Protein AF-A0A547ESC5-F1 (afdb_monomer)

InterPro domains:
  IPR031709 Putative phage abortive infection protein [PF16872] (48-118)

Secondary structure (DSSP, 8-state):
-HHHHHHHHHHTTHHHHHHHHHHHHH-SSHHHHHHHHHTSTTHHHHHHHHHHHHHHHHHHHHHHHTGGGSGGGHHHHHHHHTS-HHHHHHHHHHHTT--GGGHHHHHHHHHTTTTTT--HHHHHHHHHHHHSTTS-HHHHHHHHHHGGG--HHHHHHHHHHT-GGGS-----SS----HHHHHHHHHHHHHHHHTPPP-HHHHHHHHT-TTTTT-HHHHHHHHS-GGGGTT-TTHHHHHHHTHHHHT----

Structure (mmCIF, N/CA/C/O backbone):
data_AF-A0A547ESC5-F1
#
_entry.id   AF-A0A547ESC5-F1
#
loop_
_atom_site.group_PDB
_atom_site.id
_atom_site.type_symbol
_atom_site.label_atom_id
_atom_site.label_alt_id
_atom_site.label_comp_id
_atom_site.label_asym_id
_atom_site.label_entity_id
_atom_site.label_seq_id
_atom_site.pdbx_PDB_ins_code
_atom_site.Cartn_x
_atom_site.Cartn_y
_atom_site.Cartn_z
_atom_site.occupancy
_atom_site.B_iso_or_equiv
_atom_site.auth_seq_id
_atom_site.auth_comp_id
_atom_site.auth_asym_id
_atom_site.auth_atom_id
_atom_site.pdbx_PDB_model_num
ATOM 1 N N . MET A 1 1 ? -5.264 -3.316 29.244 1.00 75.94 1 MET A N 1
ATOM 2 C CA . MET A 1 1 ? -6.345 -4.192 28.740 1.00 75.94 1 MET A CA 1
ATOM 3 C C . MET A 1 1 ? -6.599 -4.044 27.236 1.00 75.94 1 MET A C 1
ATOM 5 O O . MET A 1 1 ? -6.488 -5.046 26.553 1.00 75.94 1 MET A O 1
ATOM 9 N N . MET A 1 2 ? -6.890 -2.859 26.671 1.00 81.56 2 MET A N 1
ATOM 10 C CA . MET A 1 2 ? -7.145 -2.745 25.213 1.00 81.56 2 MET A CA 1
ATOM 11 C C . MET A 1 2 ? -5.918 -3.093 24.347 1.00 81.56 2 MET A C 1
ATOM 13 O O . MET A 1 2 ? -6.048 -3.913 23.446 1.00 81.56 2 MET A O 1
ATOM 17 N N . LEU A 1 3 ? -4.728 -2.559 24.660 1.00 85.06 3 LEU A N 1
ATOM 18 C CA . LEU A 1 3 ? -3.481 -2.897 23.945 1.00 85.06 3 LEU A CA 1
ATOM 19 C C . LEU A 1 3 ? -3.126 -4.388 24.044 1.00 85.06 3 LEU A C 1
ATOM 21 O O . LEU A 1 3 ? -2.691 -5.000 23.080 1.00 85.06 3 LEU A O 1
ATOM 25 N N . GLU A 1 4 ? -3.360 -4.992 25.205 1.00 86.38 4 GLU A N 1
ATOM 26 C CA . GLU A 1 4 ? -3.136 -6.422 25.428 1.00 86.38 4 GLU A CA 1
ATOM 27 C C . GLU A 1 4 ? -4.088 -7.277 24.580 1.00 86.38 4 GLU A C 1
ATOM 29 O O . GLU A 1 4 ? -3.650 -8.186 23.882 1.00 86.38 4 GLU A O 1
ATOM 34 N N . GLN A 1 5 ? -5.382 -6.940 24.562 1.00 85.88 5 GLN A N 1
ATOM 35 C CA . GLN A 1 5 ? -6.373 -7.607 23.712 1.00 85.88 5 GLN A CA 1
ATOM 36 C C . GLN A 1 5 ? -6.096 -7.396 22.221 1.00 85.88 5 GLN A C 1
ATOM 38 O O . GLN A 1 5 ? -6.318 -8.299 21.416 1.00 85.88 5 GLN A O 1
ATOM 43 N N . HIS A 1 6 ? -5.603 -6.217 21.846 1.00 89.62 6 HIS A N 1
ATOM 44 C CA . HIS A 1 6 ? -5.143 -5.935 20.494 1.00 89.62 6 HIS A CA 1
ATOM 45 C C . HIS A 1 6 ? -3.990 -6.864 20.105 1.00 89.62 6 HIS A C 1
ATOM 47 O O . HIS A 1 6 ? -4.076 -7.536 19.080 1.00 89.62 6 HIS A O 1
ATOM 53 N N . ASN A 1 7 ? -2.972 -6.968 20.960 1.00 88.38 7 ASN A N 1
ATOM 54 C CA . ASN A 1 7 ? -1.795 -7.786 20.700 1.00 88.38 7 ASN A CA 1
ATOM 55 C C . ASN A 1 7 ? -2.144 -9.284 20.626 1.00 88.38 7 ASN A C 1
ATOM 57 O O . ASN A 1 7 ? -1.775 -9.953 19.668 1.00 88.38 7 ASN A O 1
ATOM 61 N N . LEU A 1 8 ? -2.968 -9.791 21.553 1.00 89.38 8 LEU A N 1
ATOM 62 C CA . LEU A 1 8 ? -3.459 -11.177 21.522 1.00 89.38 8 LEU A CA 1
ATOM 63 C C . LEU A 1 8 ? -4.203 -11.512 20.221 1.00 89.38 8 LEU A C 1
ATOM 65 O O . LEU A 1 8 ? -4.055 -12.611 19.687 1.00 89.38 8 LEU A O 1
ATOM 69 N N . LYS A 1 9 ? -4.998 -10.571 19.696 1.00 90.56 9 LYS A N 1
ATOM 70 C CA . LYS A 1 9 ? -5.705 -10.759 18.423 1.00 90.56 9 LYS A CA 1
ATOM 71 C C . LYS A 1 9 ? -4.787 -10.691 17.208 1.00 90.56 9 LYS A C 1
ATOM 73 O O . LYS A 1 9 ? -5.102 -11.328 16.213 1.00 90.56 9 LYS A O 1
ATOM 78 N N . ILE A 1 10 ? -3.690 -9.936 17.265 1.00 91.94 10 ILE A N 1
ATOM 79 C CA . ILE A 1 10 ? -2.673 -9.942 16.204 1.00 91.94 10 ILE A CA 1
ATOM 80 C C . ILE A 1 10 ? -1.942 -11.284 16.203 1.00 91.94 10 ILE A C 1
ATOM 82 O O . ILE A 1 10 ? -1.873 -11.938 15.165 1.00 91.94 10 ILE A O 1
ATOM 86 N N . SER A 1 11 ? -1.478 -11.741 17.370 1.00 90.06 11 SER A N 1
ATOM 87 C CA . SER A 1 11 ? -0.785 -13.027 17.494 1.00 90.06 11 SER A CA 1
ATOM 88 C C . SER A 1 11 ? -1.648 -14.202 17.026 1.00 90.06 11 SER A C 1
ATOM 90 O O . SER A 1 11 ? -1.133 -15.154 16.446 1.00 90.06 11 SER A O 1
ATOM 92 N N . SER A 1 12 ? -2.972 -14.145 17.214 1.00 91.19 12 SER A N 1
ATOM 93 C CA . SER A 1 12 ? -3.865 -15.221 16.764 1.00 91.19 12 SER A CA 1
ATOM 94 C C . SER A 1 12 ? -4.072 -15.282 15.247 1.00 91.19 12 SER A C 1
ATOM 96 O O . SER A 1 12 ? -4.534 -16.308 14.745 1.00 91.19 12 SER A O 1
ATOM 98 N N . ILE A 1 13 ? -3.738 -14.218 14.506 1.00 93.12 13 ILE A N 1
ATOM 99 C CA . ILE A 1 13 ? -3.880 -14.168 13.043 1.00 93.12 13 ILE A CA 1
ATOM 100 C C . ILE A 1 13 ? -2.545 -14.208 12.300 1.00 93.12 13 ILE A C 1
ATOM 102 O O . ILE A 1 13 ? -2.561 -14.200 11.074 1.00 93.12 13 ILE A O 1
ATOM 106 N N . GLU A 1 14 ? -1.412 -14.276 12.997 1.00 88.44 14 GLU A N 1
ATOM 107 C CA . GLU A 1 14 ? -0.080 -14.118 12.401 1.00 88.44 14 GLU A CA 1
ATOM 108 C C . GLU A 1 14 ? 0.180 -15.100 11.247 1.00 88.44 14 GLU A C 1
ATOM 110 O O . GLU A 1 14 ? 0.537 -14.677 10.151 1.00 88.44 14 GLU A O 1
ATOM 115 N N . GLY A 1 15 ? -0.160 -16.383 11.419 1.00 86.38 15 GLY A N 1
ATOM 116 C CA . GLY A 1 15 ? -0.045 -17.382 10.346 1.00 86.38 15 GLY A CA 1
ATOM 117 C C . GLY A 1 15 ? -0.984 -17.160 9.148 1.00 86.38 15 GLY A C 1
ATOM 118 O O . GLY A 1 15 ? -0.706 -17.640 8.053 1.00 86.38 15 GLY A O 1
ATOM 119 N N . ASN A 1 16 ? -2.082 -16.414 9.319 1.00 93.56 16 ASN A N 1
ATOM 120 C CA . ASN A 1 16 ? -2.989 -16.062 8.219 1.00 93.56 16 ASN A CA 1
ATOM 121 C C . ASN A 1 16 ? -2.445 -14.885 7.393 1.00 93.56 16 ASN A C 1
ATOM 123 O O . ASN A 1 16 ? -2.741 -14.786 6.201 1.00 93.56 16 ASN A O 1
ATOM 127 N N . ILE A 1 17 ? -1.677 -13.986 8.025 1.00 96.12 17 ILE A N 1
ATOM 128 C CA . ILE A 1 17 ? -1.161 -12.758 7.404 1.00 96.12 17 ILE A CA 1
ATOM 129 C C . ILE A 1 17 ? -0.254 -13.094 6.227 1.00 96.12 17 ILE A C 1
ATOM 131 O O . ILE A 1 17 ? -0.415 -12.495 5.169 1.00 96.12 17 ILE A O 1
ATOM 135 N N . ASP A 1 18 ? 0.662 -14.050 6.387 1.00 95.31 18 ASP A N 1
ATOM 136 C CA . ASP A 1 18 ? 1.636 -14.382 5.345 1.00 95.31 18 ASP A CA 1
ATOM 137 C C . ASP A 1 18 ? 0.958 -14.885 4.066 1.00 95.31 18 ASP A C 1
ATOM 139 O O . ASP A 1 18 ? 1.184 -14.323 2.998 1.00 95.31 18 ASP A O 1
ATOM 143 N N . ASN A 1 19 ? 0.034 -15.843 4.178 1.00 94.56 19 ASN A N 1
ATOM 144 C CA . ASN A 1 19 ? -0.676 -16.403 3.022 1.00 94.56 19 ASN A CA 1
ATOM 145 C C . ASN A 1 19 ? -1.474 -15.343 2.247 1.00 94.56 19 ASN A C 1
ATOM 147 O O . ASN A 1 19 ? -1.495 -15.338 1.013 1.00 94.56 19 ASN A O 1
ATOM 151 N N . VAL A 1 20 ? -2.152 -14.446 2.971 1.00 97.19 20 VAL A N 1
ATOM 152 C CA . VAL A 1 20 ? -2.917 -13.358 2.353 1.00 97.19 20 VAL A CA 1
ATOM 153 C C . VAL A 1 20 ? -1.977 -12.332 1.737 1.00 97.19 20 VAL A C 1
ATOM 155 O O . VAL A 1 20 ? -2.174 -11.956 0.586 1.00 97.19 20 VAL A O 1
ATOM 158 N N . TYR A 1 21 ? -0.941 -11.907 2.458 1.00 96.88 21 TYR A N 1
ATOM 159 C CA . TYR A 1 21 ? 0.037 -10.950 1.951 1.00 96.88 21 TYR A CA 1
ATOM 160 C C . TYR A 1 21 ? 0.705 -11.450 0.668 1.00 96.88 21 TYR A C 1
ATOM 162 O O . TYR A 1 21 ? 0.725 -10.720 -0.321 1.00 96.88 21 TYR A O 1
ATOM 170 N N . ASP A 1 22 ? 1.170 -12.700 0.654 1.00 94.44 22 ASP A N 1
ATOM 171 C CA . ASP A 1 22 ? 1.825 -13.314 -0.500 1.00 94.44 22 ASP A CA 1
ATOM 172 C C . ASP A 1 22 ? 0.892 -13.346 -1.716 1.00 94.44 22 ASP A C 1
ATOM 174 O O . ASP A 1 22 ? 1.309 -13.038 -2.834 1.00 94.44 22 ASP A O 1
ATOM 178 N N . MET A 1 23 ? -0.402 -13.618 -1.518 1.00 94.06 23 MET A N 1
ATOM 179 C CA . MET A 1 23 ? -1.398 -13.478 -2.584 1.00 94.06 23 MET A CA 1
ATOM 180 C C . MET A 1 23 ? -1.514 -12.037 -3.084 1.00 94.06 23 MET A C 1
ATOM 182 O O . MET A 1 23 ? -1.519 -11.820 -4.293 1.00 94.06 23 MET A O 1
ATOM 186 N N . LEU A 1 24 ? -1.606 -11.049 -2.188 1.00 93.75 24 LEU A N 1
ATOM 187 C CA . LEU A 1 24 ? -1.726 -9.642 -2.583 1.00 93.75 24 LEU A CA 1
ATOM 188 C C . LEU A 1 24 ? -0.526 -9.190 -3.421 1.00 93.75 24 LEU A C 1
ATOM 190 O O . LEU A 1 24 ? -0.701 -8.526 -4.444 1.00 93.75 24 LEU A O 1
ATOM 194 N N . ILE A 1 25 ? 0.689 -9.572 -3.017 1.00 90.00 25 ILE A N 1
ATOM 195 C CA . ILE A 1 25 ? 1.899 -9.157 -3.727 1.00 90.00 25 ILE A CA 1
ATOM 196 C C . ILE A 1 25 ? 2.162 -9.970 -4.996 1.00 90.00 25 ILE A C 1
ATOM 198 O O . ILE A 1 25 ? 2.814 -9.467 -5.905 1.00 90.00 25 ILE A O 1
ATOM 202 N N . THR A 1 26 ? 1.617 -11.178 -5.139 1.00 87.12 26 THR A N 1
ATOM 203 C CA . THR A 1 26 ? 1.767 -11.986 -6.366 1.00 87.12 26 THR A CA 1
ATOM 204 C C . THR A 1 26 ? 0.648 -11.756 -7.377 1.00 87.12 26 THR A C 1
ATOM 206 O O . THR A 1 26 ? 0.876 -11.899 -8.577 1.00 87.12 26 THR A O 1
ATOM 209 N N . ALA A 1 27 ? -0.540 -11.335 -6.939 1.00 84.25 27 ALA A N 1
ATOM 210 C CA . ALA A 1 27 ? -1.679 -11.123 -7.820 1.00 84.25 27 ALA A CA 1
ATOM 211 C C . ALA A 1 27 ? -1.367 -10.096 -8.917 1.00 84.25 27 ALA A C 1
ATOM 213 O O . ALA A 1 27 ? -0.912 -8.982 -8.649 1.00 84.25 27 ALA A O 1
ATOM 214 N N . TYR A 1 28 ? -1.628 -10.472 -10.169 1.00 73.12 28 TYR A N 1
ATOM 215 C CA . TYR A 1 28 ? -1.436 -9.581 -11.316 1.00 73.12 28 TYR A CA 1
ATOM 216 C C . TYR A 1 28 ? -2.479 -8.454 -11.355 1.00 73.12 28 TYR A C 1
ATOM 218 O O . TYR A 1 28 ? -2.222 -7.380 -11.872 1.00 73.12 28 TYR A O 1
ATOM 226 N N . ARG A 1 29 ? -3.667 -8.679 -10.787 1.00 81.44 29 ARG A N 1
ATOM 227 C CA . ARG A 1 29 ? -4.741 -7.684 -10.731 1.00 81.44 29 ARG A CA 1
ATOM 228 C C . ARG A 1 29 ? -5.320 -7.606 -9.331 1.00 81.44 29 ARG A C 1
ATOM 230 O O . ARG A 1 29 ? -5.516 -8.646 -8.693 1.00 81.44 29 ARG A O 1
ATOM 237 N N . PHE A 1 30 ? -5.626 -6.393 -8.887 1.00 84.56 30 PHE A N 1
ATOM 238 C CA . PHE A 1 30 ? -6.253 -6.135 -7.597 1.00 84.56 30 PHE A CA 1
ATOM 239 C C . PHE A 1 30 ? -7.573 -6.908 -7.424 1.00 84.56 30 PHE A C 1
ATOM 241 O O . PHE A 1 30 ? -7.794 -7.523 -6.378 1.00 84.56 30 PHE A O 1
ATOM 248 N N . GLU A 1 31 ? -8.412 -6.982 -8.463 1.00 86.25 31 GLU A N 1
ATOM 249 C CA . GLU A 1 31 ? -9.701 -7.685 -8.397 1.00 86.25 31 GLU A CA 1
ATOM 250 C C . GLU A 1 31 ? -9.523 -9.192 -8.196 1.00 86.25 31 GLU A C 1
ATOM 252 O O . GLU A 1 31 ? -10.257 -9.815 -7.428 1.00 86.25 31 GLU A O 1
ATOM 257 N N . ASN A 1 32 ? -8.504 -9.784 -8.827 1.00 88.56 32 ASN A N 1
ATOM 258 C CA . ASN A 1 32 ? -8.194 -11.201 -8.645 1.00 88.56 32 ASN A CA 1
ATOM 259 C C . ASN A 1 32 ? -7.814 -11.481 -7.189 1.00 88.56 32 ASN A C 1
ATOM 261 O O . ASN A 1 32 ? -8.292 -12.452 -6.602 1.00 88.56 32 ASN A O 1
ATOM 265 N N . ALA A 1 33 ? -6.991 -10.614 -6.593 1.00 91.38 33 ALA A N 1
ATOM 266 C CA . ALA A 1 33 ? -6.612 -10.727 -5.190 1.00 91.38 33 ALA A CA 1
ATOM 267 C C . ALA A 1 33 ? -7.851 -10.687 -4.275 1.00 91.38 33 ALA A C 1
ATOM 269 O O . ALA A 1 33 ? -7.976 -11.509 -3.365 1.00 91.38 33 ALA A O 1
ATOM 270 N N . ARG A 1 34 ? -8.809 -9.798 -4.576 1.00 92.50 34 ARG A N 1
ATOM 271 C CA . ARG A 1 34 ? -10.100 -9.704 -3.879 1.00 92.50 34 ARG A CA 1
ATOM 272 C C . ARG A 1 34 ? -10.926 -10.971 -3.989 1.00 92.50 34 ARG A C 1
ATOM 274 O O . ARG A 1 34 ? -11.360 -11.477 -2.960 1.00 92.50 34 ARG A O 1
ATOM 281 N N . ILE A 1 35 ? -11.071 -11.534 -5.184 1.00 92.94 35 ILE A N 1
ATOM 282 C CA . ILE A 1 35 ? -11.798 -12.795 -5.380 1.00 92.94 35 ILE A CA 1
ATOM 283 C C . ILE A 1 35 ? -11.167 -13.913 -4.542 1.00 92.94 35 ILE A C 1
ATOM 285 O O . ILE A 1 35 ? -11.872 -14.607 -3.808 1.00 92.94 35 ILE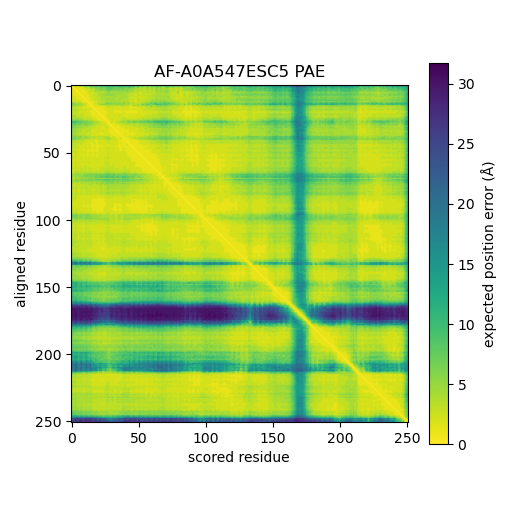 A O 1
ATOM 289 N N . TYR A 1 36 ? -9.839 -14.067 -4.582 1.00 93.88 36 TYR A N 1
ATOM 290 C CA . TYR A 1 36 ? -9.158 -15.108 -3.809 1.00 93.88 36 TYR A CA 1
ATOM 291 C C . TYR A 1 36 ? -9.335 -14.959 -2.295 1.00 93.88 36 TYR A C 1
ATOM 293 O O . TYR A 1 36 ? -9.458 -15.978 -1.611 1.00 93.88 36 TYR A O 1
ATOM 301 N N . CYS A 1 37 ? -9.348 -13.722 -1.794 1.00 95.88 37 CYS A N 1
ATOM 302 C CA . CYS A 1 37 ? -9.490 -13.415 -0.373 1.00 95.88 37 CYS A CA 1
ATOM 303 C C . CYS A 1 37 ? -10.942 -13.480 0.113 1.00 95.88 37 CYS A C 1
ATOM 305 O O . CYS A 1 37 ? -11.184 -13.938 1.218 1.00 95.88 37 CYS A O 1
ATOM 307 N N . GLU A 1 38 ? -11.919 -13.017 -0.665 1.00 94.56 38 GLU A N 1
ATOM 308 C CA . GLU A 1 38 ? -13.299 -12.871 -0.180 1.00 94.56 38 GLU A CA 1
ATOM 309 C C . GLU A 1 38 ? -14.162 -14.099 -0.445 1.00 94.56 38 GLU A C 1
ATOM 311 O O . GLU A 1 38 ? -15.023 -14.411 0.370 1.00 94.56 38 GLU A O 1
ATOM 316 N N . VAL A 1 39 ? -13.929 -14.821 -1.542 1.00 93.81 39 VAL A N 1
ATOM 317 C CA . VAL A 1 39 ? -14.755 -15.982 -1.933 1.00 93.81 39 VAL A CA 1
ATOM 318 C C . VAL A 1 39 ? -13.938 -17.209 -2.338 1.00 93.81 39 VAL A C 1
ATOM 320 O O . VAL A 1 39 ? -14.491 -18.291 -2.513 1.00 93.81 39 VAL A O 1
ATOM 323 N N . GLY A 1 40 ? -12.626 -17.053 -2.506 1.00 93.75 40 GLY A N 1
ATOM 324 C CA . GLY A 1 40 ? -11.738 -18.094 -3.002 1.00 93.75 40 GLY A CA 1
ATOM 325 C C . GLY A 1 40 ? -10.969 -18.839 -1.913 1.00 93.75 40 GLY A C 1
ATOM 326 O O . GLY A 1 40 ? -11.364 -18.926 -0.752 1.00 93.75 40 GLY A O 1
ATOM 327 N N . ARG A 1 41 ? -9.822 -19.391 -2.322 1.00 94.88 41 ARG A N 1
ATOM 328 C CA . ARG A 1 41 ? -9.003 -20.312 -1.515 1.00 94.88 41 ARG A CA 1
ATOM 329 C C . ARG A 1 41 ? -8.438 -19.728 -0.215 1.00 94.88 41 ARG A C 1
ATOM 331 O O . ARG A 1 41 ? -8.019 -20.511 0.622 1.00 94.88 41 ARG A O 1
ATOM 338 N N . LEU A 1 42 ? -8.401 -18.401 -0.068 1.00 96.81 42 LEU A N 1
ATOM 339 C CA . LEU A 1 42 ? -7.905 -17.719 1.134 1.00 96.81 42 LEU A CA 1
ATOM 340 C C . LEU A 1 42 ? -9.032 -17.135 1.992 1.00 96.81 42 LEU A C 1
ATOM 342 O O . LEU A 1 42 ? -8.764 -16.368 2.915 1.00 96.81 42 LEU A O 1
ATOM 346 N N . ASN A 1 43 ? -10.294 -17.472 1.698 1.00 96.81 43 ASN A N 1
ATOM 347 C CA . ASN A 1 43 ? -11.445 -16.941 2.425 1.00 96.81 43 ASN A CA 1
ATOM 348 C C . ASN A 1 43 ? -11.347 -17.163 3.937 1.00 96.81 43 ASN A C 1
ATOM 350 O O . ASN A 1 43 ? -11.658 -16.256 4.704 1.00 96.81 43 ASN A O 1
ATOM 354 N N . LYS A 1 44 ? -10.865 -18.328 4.379 1.00 96.56 44 LYS A N 1
ATOM 355 C CA . LYS A 1 44 ? -10.766 -18.649 5.805 1.00 96.56 44 LYS A CA 1
ATOM 356 C C . LYS A 1 44 ? -9.723 -17.779 6.512 1.00 96.56 44 LYS A C 1
ATOM 358 O O . LYS A 1 44 ? -10.014 -17.182 7.547 1.00 96.56 44 LYS A O 1
ATOM 363 N N . GLU A 1 45 ? -8.522 -17.695 5.953 1.00 97.12 45 GLU A N 1
ATOM 364 C CA . GLU A 1 45 ? -7.419 -16.874 6.450 1.00 97.12 45 GLU A CA 1
ATOM 365 C C . GLU A 1 45 ? -7.821 -15.395 6.468 1.00 97.12 45 GLU A C 1
ATOM 367 O O . GLU A 1 45 ? -7.657 -14.705 7.478 1.00 97.12 45 GLU A O 1
ATOM 372 N N . TYR A 1 46 ? -8.425 -14.922 5.375 1.00 97.62 46 TYR A N 1
ATOM 373 C CA . TYR A 1 46 ? -8.876 -13.544 5.242 1.00 97.62 46 TYR A CA 1
ATOM 374 C C . TYR A 1 46 ? -10.039 -13.207 6.180 1.00 97.62 46 TYR A C 1
ATOM 376 O O . TYR A 1 46 ? -10.055 -12.122 6.753 1.00 97.62 46 TYR A O 1
ATOM 384 N N . ALA A 1 47 ? -10.983 -14.121 6.417 1.00 96.44 47 ALA A N 1
ATOM 385 C CA . ALA A 1 47 ? -12.086 -13.912 7.358 1.00 96.44 47 ALA A CA 1
ATOM 386 C C . ALA A 1 47 ? -11.597 -13.723 8.806 1.00 96.44 47 ALA A C 1
ATOM 388 O O . ALA A 1 47 ? -12.147 -12.900 9.549 1.00 96.44 47 ALA A O 1
ATOM 389 N N . ASN A 1 48 ? -10.529 -14.424 9.203 1.00 95.88 48 ASN A N 1
ATOM 390 C CA . ASN A 1 48 ? -9.890 -14.225 10.506 1.00 95.88 48 ASN A CA 1
ATOM 391 C C . ASN A 1 48 ? -9.256 -12.829 10.608 1.00 95.88 48 ASN A C 1
ATOM 393 O O . ASN A 1 48 ? -9.456 -12.125 11.600 1.00 95.88 48 ASN A O 1
ATOM 397 N N . ILE A 1 49 ? -8.551 -12.394 9.559 1.00 97.62 49 ILE A N 1
ATOM 398 C CA . ILE A 1 49 ? -7.969 -11.046 9.484 1.00 97.62 49 ILE A CA 1
ATOM 399 C C . ILE A 1 49 ? -9.069 -9.972 9.472 1.00 97.62 49 ILE A C 1
ATOM 401 O O . ILE A 1 49 ? -8.975 -8.978 10.188 1.00 97.62 49 ILE A O 1
ATOM 405 N N . ASN A 1 50 ? -10.157 -10.183 8.733 1.00 96.19 50 ASN A N 1
ATOM 406 C CA . ASN A 1 50 ? -11.305 -9.278 8.706 1.00 96.19 50 ASN A CA 1
ATOM 407 C C . ASN A 1 50 ? -11.953 -9.144 10.095 1.00 96.19 50 ASN A C 1
ATOM 409 O O . ASN A 1 50 ? -12.268 -8.045 10.547 1.00 96.19 50 ASN A O 1
ATOM 413 N N . SER A 1 51 ? -12.077 -10.250 10.833 1.00 95.06 51 SER A N 1
ATOM 414 C CA . SER A 1 51 ? -12.555 -10.221 12.222 1.00 95.06 51 SER A CA 1
ATOM 415 C C . SER A 1 51 ? -11.659 -9.362 13.116 1.00 95.06 51 SER A C 1
ATOM 417 O O . SER A 1 51 ? -12.145 -8.645 13.996 1.00 95.06 51 SER A O 1
ATOM 419 N N . TYR A 1 52 ? -10.348 -9.387 12.885 1.00 96.31 52 TYR A N 1
ATOM 420 C CA . TYR A 1 52 ? -9.424 -8.461 13.525 1.00 96.31 52 TYR A CA 1
ATOM 421 C C . TYR A 1 52 ? -9.660 -7.006 13.077 1.00 96.31 52 TYR A C 1
ATOM 423 O O . TYR A 1 52 ? -9.779 -6.136 13.940 1.00 96.31 52 TYR A O 1
ATOM 431 N N . PHE A 1 53 ? -9.828 -6.728 11.781 1.00 96.94 53 PHE A N 1
ATOM 432 C CA . PHE A 1 53 ? -10.095 -5.373 11.280 1.00 96.94 53 PHE A CA 1
ATOM 433 C C . PHE A 1 53 ? -11.382 -4.759 11.831 1.00 96.94 53 PHE A C 1
ATOM 435 O O . PHE A 1 53 ? -11.381 -3.586 12.193 1.00 96.94 53 PHE A O 1
ATOM 442 N N . LEU A 1 54 ? -12.442 -5.545 12.024 1.00 95.88 54 LEU A N 1
ATOM 443 C CA . LEU A 1 54 ? -13.653 -5.081 12.711 1.00 95.88 54 LEU A CA 1
ATOM 444 C C . LEU A 1 54 ? -13.377 -4.645 14.157 1.00 95.88 54 LEU A C 1
ATOM 446 O O . LEU A 1 54 ? -13.976 -3.691 14.657 1.00 95.88 54 LEU A O 1
ATOM 450 N N . ASN A 1 55 ? -12.464 -5.329 14.848 1.00 94.50 55 ASN A N 1
ATOM 451 C CA . ASN A 1 55 ? -12.044 -4.926 16.187 1.00 94.50 55 ASN A CA 1
ATOM 452 C C . ASN A 1 55 ? -11.160 -3.682 16.151 1.00 94.50 55 ASN A C 1
ATOM 454 O O . ASN A 1 55 ? -11.343 -2.801 16.990 1.00 94.50 55 ASN A O 1
ATOM 458 N N . LEU A 1 56 ? -10.241 -3.596 15.187 1.00 96.25 56 LEU A N 1
ATOM 459 C CA . LEU A 1 56 ? -9.424 -2.408 14.970 1.00 96.25 56 LEU A CA 1
ATOM 460 C C . LEU A 1 56 ? -10.308 -1.183 14.727 1.00 96.25 56 LEU A C 1
ATOM 462 O O . LEU A 1 56 ? -10.179 -0.210 15.459 1.00 96.25 56 LEU A O 1
ATOM 466 N N . TYR A 1 57 ? -11.280 -1.271 13.817 1.00 97.19 57 TYR A N 1
ATOM 467 C CA . TYR A 1 57 ? -12.279 -0.226 13.582 1.00 97.19 57 TYR A CA 1
ATOM 468 C C . TYR A 1 57 ? -12.951 0.241 14.880 1.00 97.19 57 TYR A C 1
ATOM 470 O O . TYR A 1 57 ? -13.017 1.438 15.148 1.00 97.19 57 TYR A O 1
ATOM 478 N N . ARG A 1 58 ? -13.405 -0.690 15.731 1.00 95.50 58 ARG A N 1
ATOM 479 C CA . ARG A 1 58 ? -14.037 -0.349 17.018 1.00 95.50 58 ARG A CA 1
ATOM 480 C C . ARG A 1 58 ? -13.081 0.363 17.975 1.00 95.50 58 ARG A C 1
ATOM 482 O O . ARG A 1 58 ? -13.504 1.297 18.651 1.00 95.50 58 ARG A O 1
ATOM 489 N N . MET A 1 59 ? -11.819 -0.062 18.034 1.00 95.12 59 MET A N 1
ATOM 490 C CA . MET A 1 59 ? -10.795 0.603 18.847 1.00 95.12 59 MET A CA 1
ATOM 491 C C . MET A 1 59 ? -10.510 2.013 18.326 1.00 95.12 59 MET A C 1
ATOM 493 O O . MET A 1 59 ? -10.500 2.955 19.112 1.00 95.12 59 MET A O 1
ATOM 497 N N . LEU A 1 60 ? -10.362 2.181 17.011 1.00 95.94 60 LEU A N 1
ATOM 498 C CA . LEU A 1 60 ? -10.136 3.491 16.402 1.00 95.94 60 LEU A CA 1
ATOM 499 C C . LEU A 1 60 ? -11.334 4.425 16.589 1.00 95.94 60 LEU A C 1
ATOM 501 O O . LEU A 1 60 ? -11.150 5.579 16.960 1.00 95.94 60 LEU A O 1
ATOM 505 N N . ARG A 1 61 ? -12.562 3.920 16.442 1.00 97.12 61 ARG A N 1
ATOM 506 C CA . ARG A 1 61 ? -13.782 4.676 16.748 1.00 97.12 61 ARG A CA 1
ATOM 507 C C . ARG A 1 61 ? -13.831 5.114 18.208 1.00 97.12 61 ARG A C 1
ATOM 509 O O . ARG A 1 61 ? -14.220 6.240 18.500 1.00 97.12 61 ARG A O 1
ATOM 516 N N . PHE A 1 62 ? -13.453 4.231 19.131 1.00 95.56 62 PHE A N 1
ATOM 517 C CA . PHE A 1 62 ? -13.378 4.578 20.547 1.00 95.56 62 PHE A CA 1
ATOM 518 C C . PHE A 1 62 ? -12.373 5.711 20.779 1.00 95.56 62 PHE A C 1
ATOM 520 O O . PHE A 1 62 ? -12.712 6.685 21.440 1.00 95.56 62 PHE A O 1
ATOM 527 N N . ILE A 1 63 ? -11.182 5.623 20.187 1.00 95.12 63 ILE A N 1
ATOM 528 C CA . ILE A 1 63 ? -10.160 6.673 20.272 1.00 95.12 63 ILE A CA 1
ATOM 529 C C . ILE A 1 63 ? -10.671 7.988 19.679 1.00 95.12 63 ILE A C 1
ATOM 531 O O . ILE A 1 63 ? -10.539 9.033 20.303 1.00 95.12 63 ILE A O 1
ATOM 535 N N . TYR A 1 64 ? -11.312 7.938 18.511 1.00 96.00 64 TYR A N 1
ATOM 536 C CA . TYR A 1 64 ? -11.901 9.106 17.858 1.00 96.00 64 TYR A CA 1
ATOM 537 C C . TYR A 1 64 ? -12.982 9.780 18.713 1.00 96.00 64 TYR A C 1
ATOM 539 O O . TYR A 1 64 ? -13.103 11.001 18.725 1.00 96.00 64 TYR A O 1
ATOM 547 N N . ASN A 1 65 ? -13.779 9.004 19.443 1.00 96.62 65 ASN A N 1
ATOM 548 C CA . ASN A 1 65 ? -14.808 9.558 20.321 1.00 96.62 65 ASN A CA 1
ATOM 549 C C . ASN A 1 65 ? -14.248 10.090 21.649 1.00 96.62 65 ASN A C 1
ATOM 551 O O . ASN A 1 65 ? -14.963 10.802 22.343 1.00 96.62 65 ASN A O 1
ATOM 555 N N . ASN A 1 66 ? -13.008 9.738 21.997 1.00 95.31 66 ASN A N 1
ATOM 556 C CA . ASN A 1 66 ? -12.332 10.126 23.237 1.00 95.31 66 ASN A CA 1
ATOM 557 C C . ASN A 1 66 ? -10.942 10.712 22.910 1.00 95.31 66 ASN A C 1
ATOM 559 O O . ASN A 1 66 ? -9.920 10.286 23.458 1.00 95.31 66 ASN A O 1
ATOM 563 N N . LYS A 1 67 ? -10.882 11.639 21.940 1.00 92.00 67 LYS A N 1
ATOM 564 C CA . LYS A 1 67 ? -9.630 12.203 21.388 1.00 92.00 67 LYS A CA 1
ATOM 565 C C . LYS A 1 67 ? -8.761 12.883 22.435 1.00 92.00 67 LYS A C 1
ATOM 567 O O . LYS A 1 67 ? -7.546 12.924 22.280 1.00 92.00 67 LYS A O 1
ATOM 572 N N . GLU A 1 68 ? -9.359 13.371 23.514 1.00 92.75 68 GLU A N 1
ATOM 573 C CA . GLU A 1 68 ? -8.661 13.917 24.674 1.00 92.75 68 GLU A CA 1
ATOM 574 C C . GLU A 1 68 ? -7.693 12.916 25.324 1.00 92.75 68 GLU A C 1
ATOM 576 O O . GLU A 1 68 ? -6.729 13.329 25.962 1.00 92.75 68 GLU A O 1
ATOM 581 N N . LEU A 1 69 ? -7.909 11.609 25.127 1.00 87.62 69 LEU A N 1
ATOM 582 C CA . LEU A 1 69 ? -7.020 10.539 25.588 1.00 87.62 69 LEU A CA 1
ATOM 583 C C . LEU A 1 69 ? -5.935 10.167 24.562 1.00 87.62 69 LEU A C 1
ATOM 585 O O . LEU A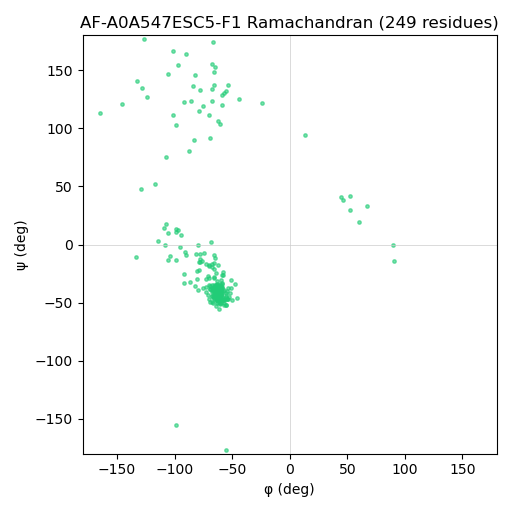 1 69 ? -5.029 9.402 24.887 1.00 87.62 69 LEU A O 1
ATOM 589 N N . ASN A 1 70 ? -6.014 10.682 23.332 1.00 92.00 70 ASN A N 1
ATOM 590 C CA . ASN A 1 70 ? -5.080 10.418 22.234 1.00 92.00 70 ASN A CA 1
ATOM 591 C C . ASN A 1 70 ? -4.361 11.698 21.798 1.00 92.00 70 ASN A C 1
ATOM 593 O O . ASN A 1 70 ? -4.341 12.069 20.623 1.00 92.00 70 ASN A O 1
ATOM 597 N N . VAL A 1 71 ? -3.781 12.389 22.777 1.00 91.44 71 VAL A N 1
ATOM 598 C CA . VAL A 1 71 ? -2.996 13.603 22.548 1.00 91.44 71 VAL A CA 1
ATOM 599 C C . VAL A 1 71 ? -1.859 13.289 21.574 1.00 91.44 71 VAL A C 1
ATOM 601 O O . VAL A 1 71 ? -1.151 12.299 21.740 1.00 91.44 71 VAL A O 1
ATOM 604 N N . ASN A 1 72 ? -1.712 14.113 20.533 1.00 89.31 72 ASN A N 1
ATOM 605 C CA . ASN A 1 72 ? -0.689 13.964 19.490 1.00 89.31 72 ASN A CA 1
ATOM 606 C C . ASN A 1 72 ? -0.639 12.573 18.832 1.00 89.31 72 ASN A C 1
ATOM 608 O O . ASN A 1 72 ? 0.424 12.134 18.401 1.00 89.31 72 ASN A O 1
ATOM 612 N N . ASN A 1 73 ? -1.773 11.867 18.760 1.00 92.44 73 ASN A N 1
ATOM 613 C CA . ASN A 1 73 ? -1.854 10.514 18.212 1.00 92.44 73 ASN A CA 1
ATOM 614 C C . ASN A 1 73 ? -0.982 9.469 18.939 1.00 92.44 73 ASN A C 1
ATOM 616 O O . ASN A 1 73 ? -0.729 8.406 18.372 1.00 92.44 73 ASN A O 1
ATOM 620 N N . GLU A 1 74 ? -0.548 9.705 20.184 1.00 92.19 74 GLU A N 1
ATOM 621 C CA . GLU A 1 74 ? 0.346 8.786 20.907 1.00 92.19 74 GLU A CA 1
ATOM 622 C C . GLU A 1 74 ? -0.262 7.389 21.104 1.00 92.19 74 GLU A C 1
ATOM 624 O O . GLU A 1 74 ? 0.398 6.374 20.869 1.00 92.19 74 GLU A O 1
ATOM 629 N N . TYR A 1 75 ? -1.540 7.309 21.483 1.00 91.88 75 TYR A N 1
ATOM 630 C CA . TYR A 1 75 ? -2.207 6.028 21.715 1.00 91.88 75 TYR A CA 1
ATOM 631 C C . TYR A 1 75 ? -2.461 5.274 20.407 1.00 91.88 75 TYR A C 1
ATOM 633 O O . TYR A 1 75 ? -2.209 4.070 20.310 1.00 91.88 75 TYR A O 1
ATOM 641 N N . SER A 1 76 ? -2.916 5.977 19.369 1.00 93.00 76 SER A N 1
ATOM 642 C CA . SER A 1 76 ? -3.044 5.396 18.031 1.00 93.00 76 SER A CA 1
ATOM 643 C C . SER A 1 76 ? -1.691 4.988 17.442 1.00 93.00 76 SER A C 1
ATOM 645 O O . SER A 1 76 ? -1.605 3.953 16.786 1.00 93.00 76 SER A O 1
ATOM 647 N N . GLY A 1 77 ? -0.626 5.740 17.725 1.00 93.00 77 GLY A N 1
ATOM 648 C CA . GLY A 1 77 ? 0.742 5.423 17.327 1.00 93.00 77 GLY A CA 1
ATOM 649 C C . GLY A 1 77 ? 1.254 4.151 18.002 1.00 93.00 77 GLY A C 1
ATOM 650 O O . GLY A 1 77 ? 1.863 3.311 17.340 1.00 93.00 77 GLY A O 1
ATOM 651 N N . LEU A 1 78 ? 0.932 3.952 19.286 1.00 92.56 78 LEU A N 1
ATOM 652 C CA . LEU A 1 78 ? 1.190 2.693 19.989 1.00 92.56 78 LEU A CA 1
ATOM 653 C C . LEU A 1 78 ? 0.421 1.523 19.373 1.00 92.56 78 LEU A C 1
ATOM 655 O O . LEU A 1 78 ? 1.009 0.473 19.170 1.00 92.56 78 LEU A O 1
ATOM 659 N N . LEU A 1 79 ? -0.865 1.674 19.040 1.00 93.19 79 LEU A N 1
ATOM 660 C CA . LEU A 1 79 ? -1.605 0.609 18.346 1.00 93.19 79 LEU A CA 1
ATOM 661 C C . LEU A 1 79 ? -0.975 0.272 16.992 1.00 93.19 79 LEU A C 1
ATOM 663 O O . LEU A 1 79 ? -0.770 -0.895 16.666 1.00 93.19 79 LEU A O 1
ATOM 667 N N . ARG A 1 80 ? -0.633 1.299 16.215 1.00 93.38 80 ARG A N 1
ATOM 668 C CA . ARG A 1 80 ? 0.003 1.148 14.907 1.00 93.38 80 ARG A CA 1
ATOM 669 C C . ARG A 1 80 ? 1.344 0.418 14.996 1.00 93.38 80 ARG A C 1
ATOM 671 O O . ARG A 1 80 ? 1.653 -0.354 14.095 1.00 93.38 80 ARG A O 1
ATOM 678 N N . SER A 1 81 ? 2.128 0.622 16.056 1.00 91.19 81 SER A N 1
ATOM 679 C CA . SER A 1 81 ? 3.451 -0.006 16.200 1.00 91.19 81 SER A CA 1
ATOM 680 C C . SER A 1 81 ? 3.399 -1.528 16.385 1.00 91.19 81 SER A C 1
ATOM 682 O O . SER A 1 81 ? 4.383 -2.203 16.086 1.00 91.19 81 SER A O 1
ATOM 684 N N . PHE A 1 82 ? 2.254 -2.087 16.797 1.00 91.81 82 PHE A N 1
ATOM 685 C CA . PHE A 1 82 ? 2.035 -3.538 16.828 1.00 91.81 82 PHE A CA 1
ATOM 686 C C . PHE A 1 82 ? 1.726 -4.132 15.446 1.00 91.81 82 PHE A C 1
ATOM 688 O O . PHE A 1 82 ? 1.734 -5.354 15.288 1.00 91.81 82 PHE A O 1
ATOM 695 N N . LEU A 1 83 ? 1.440 -3.306 14.434 1.00 93.88 83 LEU A N 1
ATOM 696 C CA . LEU A 1 83 ? 1.102 -3.794 13.101 1.00 93.88 83 LEU A CA 1
ATOM 697 C C . LEU A 1 83 ? 2.355 -4.036 12.275 1.00 93.88 83 LEU A C 1
ATOM 699 O O . LEU A 1 83 ? 3.142 -3.128 12.007 1.00 93.88 83 LEU A O 1
ATOM 703 N N . SER A 1 84 ? 2.500 -5.264 11.783 1.00 95.19 84 SER A N 1
ATOM 704 C CA . SER A 1 84 ? 3.523 -5.562 10.790 1.00 95.19 84 SER A CA 1
ATOM 705 C C . SER A 1 84 ? 3.243 -4.811 9.484 1.00 95.19 84 SER A C 1
ATOM 707 O O . SER A 1 84 ? 2.091 -4.558 9.118 1.00 95.19 84 SER A O 1
ATOM 709 N N . LYS A 1 85 ? 4.298 -4.517 8.715 1.00 95.44 85 LYS A N 1
ATOM 710 C CA . LYS A 1 85 ? 4.158 -3.919 7.375 1.00 95.44 85 LYS A CA 1
ATOM 711 C C . LYS A 1 85 ? 3.219 -4.730 6.475 1.00 95.44 85 LYS A C 1
ATOM 713 O O . LYS A 1 85 ? 2.431 -4.147 5.737 1.00 95.44 85 LYS A O 1
ATOM 718 N N . LYS A 1 86 ? 3.260 -6.065 6.574 1.00 97.12 86 LYS A N 1
ATOM 719 C CA . LYS A 1 86 ? 2.357 -6.960 5.836 1.00 97.12 86 LYS A CA 1
ATOM 720 C C . LYS A 1 86 ? 0.897 -6.713 6.211 1.00 97.12 86 LYS A C 1
ATOM 722 O O . LYS A 1 86 ? 0.061 -6.541 5.330 1.00 97.12 86 LYS A O 1
ATOM 727 N N . LEU A 1 87 ? 0.596 -6.629 7.508 1.00 97.31 87 LEU A N 1
ATOM 728 C CA . LEU A 1 87 ? -0.760 -6.365 7.987 1.00 97.31 87 LEU A CA 1
ATOM 729 C C . LEU A 1 87 ? -1.257 -4.974 7.578 1.00 97.31 87 LEU A C 1
ATOM 731 O O . LEU A 1 87 ? -2.425 -4.843 7.223 1.00 97.31 87 LEU A O 1
ATOM 735 N N . LEU A 1 88 ? -0.381 -3.962 7.555 1.00 97.38 88 LEU A N 1
ATOM 736 C CA . LEU A 1 88 ? -0.711 -2.631 7.030 1.00 97.38 88 LEU A CA 1
ATOM 737 C C . LEU A 1 88 ? -1.090 -2.675 5.544 1.00 97.38 88 LEU A C 1
ATOM 739 O O . LEU A 1 88 ? -2.066 -2.043 5.148 1.00 97.38 88 LEU A O 1
ATOM 743 N N . VAL A 1 89 ? -0.373 -3.454 4.728 1.00 97.75 89 VAL A N 1
ATOM 744 C CA . VAL A 1 89 ? -0.719 -3.653 3.310 1.00 97.75 89 VAL A CA 1
ATOM 745 C C . VAL A 1 89 ? -2.072 -4.353 3.167 1.00 97.75 89 VAL A C 1
ATOM 747 O O . VAL A 1 89 ? -2.900 -3.914 2.370 1.00 97.75 89 VAL A O 1
ATOM 750 N N . ILE A 1 90 ? -2.341 -5.393 3.964 1.00 98.06 90 ILE A N 1
ATOM 751 C CA . ILE A 1 90 ? -3.635 -6.096 3.939 1.00 98.06 90 ILE A CA 1
ATOM 752 C C . ILE A 1 90 ? -4.775 -5.181 4.414 1.00 98.06 90 ILE A C 1
ATOM 754 O O . ILE A 1 90 ? -5.869 -5.229 3.855 1.00 98.06 90 ILE A O 1
ATOM 758 N N . LEU A 1 91 ? -4.533 -4.333 5.417 1.00 98.06 91 LEU A N 1
ATOM 759 C CA . LEU A 1 91 ? -5.494 -3.338 5.897 1.00 98.06 91 LEU A CA 1
ATOM 760 C C . LEU A 1 91 ? -5.809 -2.312 4.808 1.00 98.06 91 LEU A C 1
ATOM 762 O O . LEU A 1 91 ? -6.977 -2.047 4.533 1.00 98.06 91 LEU A O 1
ATOM 766 N N . ALA A 1 92 ? -4.779 -1.773 4.155 1.00 97.75 92 ALA A N 1
ATOM 767 C CA . ALA A 1 92 ? -4.953 -0.825 3.065 1.00 97.75 92 ALA A CA 1
ATOM 768 C C . ALA A 1 92 ? -5.746 -1.462 1.911 1.00 97.75 92 ALA A C 1
ATOM 770 O O . ALA A 1 92 ? -6.745 -0.899 1.465 1.00 97.75 92 ALA A O 1
ATOM 771 N N . PHE A 1 93 ? -5.385 -2.687 1.514 1.00 97.25 93 PHE A N 1
ATOM 772 C CA . PHE A 1 93 ? -6.135 -3.498 0.552 1.00 97.25 93 PHE A CA 1
ATOM 773 C C . PHE A 1 93 ? -7.606 -3.682 0.953 1.00 97.25 93 PHE A C 1
ATOM 775 O O . PHE A 1 93 ? -8.504 -3.502 0.132 1.00 97.25 93 PHE A O 1
ATOM 782 N N . HIS A 1 94 ? -7.865 -4.017 2.220 1.00 97.19 94 HIS A N 1
ATOM 783 C CA . HIS A 1 94 ? -9.210 -4.268 2.732 1.00 97.19 94 HIS A CA 1
ATOM 784 C C . HIS A 1 94 ? -10.140 -3.057 2.590 1.00 97.19 94 HIS A C 1
ATOM 786 O O . HIS A 1 94 ? -11.343 -3.251 2.420 1.00 97.19 94 HIS A O 1
ATOM 792 N N . LEU A 1 95 ? -9.595 -1.841 2.642 1.00 97.50 95 LEU A N 1
ATOM 793 C CA . LEU A 1 95 ? -10.346 -0.582 2.612 1.00 97.50 95 LEU A CA 1
ATOM 794 C C . LEU A 1 95 ? -10.392 0.091 1.230 1.00 97.50 95 LEU A C 1
ATOM 796 O O . LEU A 1 95 ? -11.198 1.001 1.019 1.00 97.50 95 LEU A O 1
ATOM 800 N N . CYS A 1 96 ? -9.557 -0.348 0.287 1.00 94.88 96 CYS A N 1
ATOM 801 C CA . CYS A 1 96 ? -9.643 0.051 -1.119 1.00 94.88 96 CYS A CA 1
ATOM 802 C C . CYS A 1 96 ? -10.943 -0.466 -1.751 1.00 94.88 96 CYS A C 1
ATOM 804 O O . CYS A 1 96 ? -11.432 -1.524 -1.356 1.00 94.88 96 CYS A O 1
ATOM 806 N N . ASP A 1 97 ? -11.492 0.274 -2.720 1.00 88.62 97 ASP A N 1
ATOM 807 C CA . ASP A 1 97 ? -12.705 -0.059 -3.492 1.00 88.62 97 ASP A CA 1
ATOM 808 C C . ASP A 1 97 ? -13.873 -0.598 -2.648 1.00 88.62 97 ASP A C 1
ATOM 810 O O . ASP A 1 97 ? -14.543 -1.569 -3.004 1.00 88.62 97 ASP A O 1
ATOM 814 N N . ARG A 1 98 ? -14.082 0.010 -1.476 1.00 90.69 98 ARG A N 1
ATOM 815 C CA . ARG A 1 98 ? -15.226 -0.258 -0.603 1.00 90.69 98 ARG A CA 1
ATOM 816 C C . ARG A 1 98 ? -16.321 0.771 -0.813 1.00 90.69 98 ARG A C 1
ATOM 818 O O . ARG A 1 98 ? -16.046 1.906 -1.194 1.00 90.69 98 ARG A O 1
ATOM 825 N N . ASP A 1 99 ? -17.546 0.361 -0.511 1.00 92.25 99 ASP A N 1
ATOM 826 C CA . ASP A 1 99 ? -18.668 1.282 -0.416 1.00 92.25 99 ASP A CA 1
ATOM 827 C C . ASP A 1 99 ? -18.508 2.251 0.770 1.00 92.25 99 ASP A C 1
ATOM 829 O O . ASP A 1 99 ? -17.600 2.141 1.606 1.00 92.25 99 ASP A O 1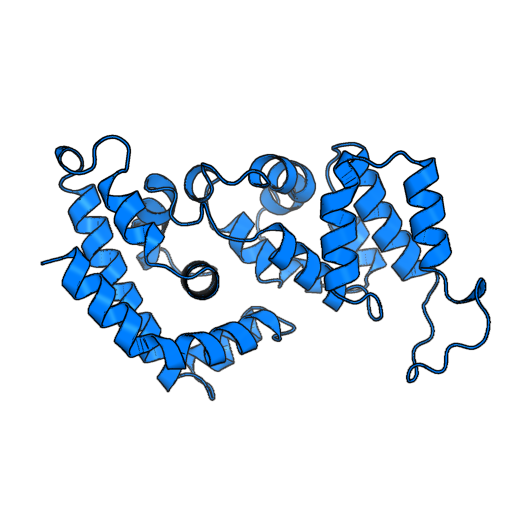
ATOM 833 N N . ASN A 1 100 ? -19.442 3.194 0.849 1.00 93.06 100 ASN A N 1
ATOM 834 C CA . ASN A 1 100 ? -19.424 4.268 1.835 1.00 93.06 100 ASN A CA 1
ATOM 835 C C . ASN A 1 100 ? -19.604 3.769 3.282 1.00 93.06 100 ASN A C 1
ATOM 837 O O . ASN A 1 100 ? -19.420 4.533 4.226 1.00 93.06 100 ASN A O 1
ATOM 841 N N . SER A 1 101 ? -19.941 2.489 3.509 1.00 94.69 101 SER A N 1
ATOM 842 C CA . SER A 1 101 ? -20.027 1.947 4.875 1.00 94.69 101 SER A CA 1
ATOM 843 C C . SER A 1 101 ? -18.664 1.875 5.575 1.00 94.69 101 SER A C 1
ATOM 845 O O . SER A 1 101 ? -18.602 1.781 6.802 1.00 94.69 101 SER A O 1
ATOM 847 N N . TYR A 1 102 ? -17.572 1.970 4.811 1.00 96.69 102 TYR A N 1
ATOM 848 C CA . TYR A 1 102 ? -16.200 1.975 5.312 1.00 96.69 102 TYR A CA 1
ATOM 849 C C . TYR A 1 102 ? -15.616 3.381 5.509 1.00 96.69 102 TYR A C 1
ATOM 851 O O . TYR A 1 102 ? -14.484 3.487 5.990 1.00 96.69 102 TYR A O 1
ATOM 859 N N . ASP A 1 103 ? -16.353 4.445 5.176 1.00 97.31 103 ASP A N 1
ATOM 860 C CA . ASP A 1 103 ? -15.834 5.820 5.176 1.00 97.31 103 ASP A CA 1
ATOM 861 C C . ASP A 1 103 ? -15.340 6.255 6.559 1.00 97.31 103 ASP A C 1
ATOM 863 O O . ASP A 1 103 ? -14.259 6.829 6.664 1.00 97.31 103 ASP A O 1
ATOM 867 N N . ASP A 1 104 ? -16.050 5.893 7.633 1.00 98.19 104 ASP A N 1
ATOM 868 C CA . ASP A 1 104 ? -15.594 6.150 9.005 1.00 98.19 104 ASP A CA 1
ATOM 869 C C . ASP A 1 104 ? -14.257 5.458 9.295 1.00 98.19 104 ASP A C 1
ATOM 871 O O . ASP A 1 104 ? -13.354 6.052 9.881 1.00 98.19 104 ASP A O 1
ATOM 875 N N . PHE A 1 105 ? -14.110 4.194 8.879 1.00 98.38 105 PHE A N 1
ATOM 876 C CA . PHE A 1 105 ? -12.880 3.444 9.122 1.00 98.38 105 PHE A CA 1
ATOM 877 C C . PHE A 1 105 ? -11.712 4.098 8.381 1.00 98.38 105 PHE A C 1
ATOM 879 O O . PHE A 1 105 ? -10.659 4.324 8.970 1.00 98.38 105 PHE A O 1
ATOM 886 N N . ILE A 1 106 ? -11.913 4.479 7.123 1.00 98.44 106 ILE A N 1
ATOM 887 C CA . ILE A 1 106 ? -10.905 5.188 6.329 1.00 98.44 106 ILE A CA 1
ATOM 888 C C . ILE A 1 106 ? -10.591 6.554 6.932 1.00 98.44 106 ILE A C 1
ATOM 890 O O . ILE A 1 106 ? -9.419 6.905 7.043 1.00 98.44 106 ILE A O 1
ATOM 894 N N . GLY A 1 107 ? -11.606 7.280 7.402 1.00 98.19 107 GLY A N 1
ATOM 895 C CA . GLY A 1 107 ? -11.440 8.534 8.127 1.00 98.19 107 GLY A CA 1
ATOM 896 C C . GLY A 1 107 ? -10.528 8.374 9.342 1.00 98.19 107 GLY A C 1
ATOM 897 O O . GLY A 1 107 ? -9.617 9.176 9.529 1.00 98.19 107 GLY A O 1
ATOM 898 N N . TYR A 1 108 ? -10.689 7.296 10.114 1.00 98.06 108 TYR A N 1
ATOM 899 C CA . TYR A 1 108 ? -9.795 6.999 11.236 1.00 98.06 108 TYR A CA 1
ATOM 900 C C . TYR A 1 108 ? -8.378 6.628 10.789 1.00 98.06 108 TYR A C 1
ATOM 902 O O . TYR A 1 108 ? -7.414 7.051 11.423 1.00 98.06 108 TYR A O 1
ATOM 910 N N . ILE A 1 109 ? -8.226 5.861 9.702 1.00 98.25 109 ILE A N 1
ATOM 911 C CA . ILE A 1 109 ? -6.902 5.547 9.140 1.00 98.25 109 ILE A CA 1
ATOM 912 C C . ILE A 1 109 ? -6.175 6.824 8.700 1.00 98.25 109 ILE A C 1
ATOM 914 O O . ILE A 1 109 ? -4.980 6.963 8.971 1.00 98.25 109 ILE A O 1
ATOM 918 N N . ASN A 1 110 ? -6.900 7.755 8.072 1.00 97.94 110 ASN A N 1
ATOM 919 C CA . ASN A 1 110 ? -6.384 9.051 7.644 1.00 97.94 110 ASN A CA 1
ATOM 920 C C . ASN A 1 110 ? -6.009 9.928 8.843 1.00 97.94 110 ASN A C 1
ATOM 922 O O . ASN A 1 110 ? -4.911 10.471 8.876 1.00 97.94 110 ASN A O 1
ATOM 926 N N . GLU A 1 111 ? -6.905 10.078 9.821 1.00 96.94 111 GLU A N 1
ATOM 927 C CA . GLU A 1 111 ? -6.695 10.963 10.972 1.00 96.94 111 GLU A CA 1
ATOM 928 C C . GLU A 1 111 ? -5.553 10.499 11.882 1.00 96.94 111 GLU A C 1
ATOM 930 O O . GLU A 1 111 ? -4.807 11.322 12.411 1.00 96.94 111 GLU A O 1
ATOM 935 N N . PHE A 1 112 ? -5.408 9.187 12.057 1.00 96.94 112 PHE A N 1
ATOM 936 C CA . PHE A 1 112 ? -4.416 8.603 12.958 1.00 96.94 112 PHE A CA 1
ATOM 937 C C . PHE A 1 112 ? -3.132 8.154 12.257 1.00 96.94 112 PHE A C 1
ATOM 939 O O . PHE A 1 112 ? -2.336 7.420 12.848 1.00 96.94 112 PHE A O 1
ATOM 946 N N . SER A 1 113 ? -2.937 8.560 10.998 1.00 96.81 113 SER A N 1
ATOM 947 C CA . SER A 1 113 ? -1.712 8.311 10.227 1.00 96.81 113 SER A CA 1
ATOM 948 C C . SER A 1 113 ? -1.312 6.829 10.229 1.00 96.81 113 SER A C 1
ATOM 950 O O . SER A 1 113 ? -0.152 6.454 10.431 1.00 96.81 113 SER A O 1
ATOM 952 N N . PHE A 1 114 ? -2.300 5.941 10.085 1.00 96.75 114 PHE A N 1
ATOM 953 C CA . PHE A 1 114 ? -2.111 4.518 10.382 1.00 96.75 114 PHE A CA 1
ATOM 954 C C . PHE A 1 114 ? -1.207 3.796 9.373 1.00 96.75 114 PHE A C 1
ATOM 956 O O . PHE A 1 114 ? -0.670 2.732 9.674 1.00 96.75 114 PHE A O 1
ATOM 963 N N . LEU A 1 115 ? -1.002 4.387 8.195 1.00 97.56 115 LEU A N 1
ATOM 964 C CA . LEU A 1 115 ? -0.159 3.864 7.123 1.00 97.56 115 LEU A CA 1
ATOM 965 C C . LEU A 1 115 ? 1.241 4.504 7.097 1.00 97.56 1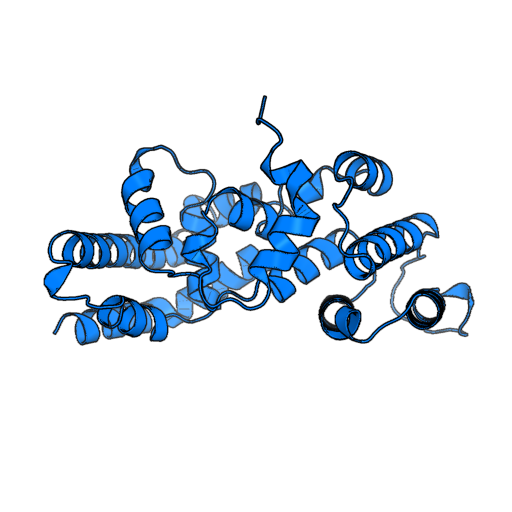15 LEU A C 1
ATOM 967 O O . LEU A 1 115 ? 1.971 4.294 6.133 1.00 97.56 115 LEU A O 1
ATOM 971 N N . GLU A 1 116 ? 1.661 5.227 8.146 1.00 96.50 116 GLU A N 1
ATOM 972 C CA . GLU A 1 116 ? 2.995 5.855 8.245 1.00 96.50 116 GLU A CA 1
ATOM 973 C C . GLU A 1 116 ? 4.136 4.909 7.821 1.00 96.50 116 GLU A C 1
ATOM 975 O O . GLU A 1 116 ? 5.007 5.279 7.033 1.00 96.50 116 GLU A O 1
ATOM 980 N N . HIS A 1 117 ? 4.115 3.660 8.298 1.00 95.56 117 HIS A N 1
ATOM 981 C CA . HIS A 1 117 ? 5.197 2.690 8.089 1.00 95.56 117 HIS A CA 1
ATOM 982 C C . HIS A 1 117 ? 5.003 1.761 6.880 1.00 95.56 117 HIS A C 1
ATOM 984 O O . HIS A 1 117 ? 5.777 0.811 6.712 1.00 95.56 117 HIS A O 1
ATOM 990 N N . ILE A 1 118 ? 3.991 1.999 6.036 1.00 96.06 118 ILE A N 1
ATOM 991 C CA . ILE A 1 118 ? 3.813 1.221 4.807 1.00 96.06 118 ILE A CA 1
ATOM 992 C C . ILE A 1 118 ? 4.974 1.493 3.836 1.00 96.06 118 ILE A C 1
ATOM 994 O O . ILE A 1 118 ? 5.420 2.630 3.658 1.00 96.06 118 ILE A O 1
ATOM 998 N N . ASP A 1 119 ? 5.494 0.443 3.204 1.00 95.88 119 ASP A N 1
ATOM 999 C CA . ASP A 1 119 ? 6.632 0.565 2.290 1.00 95.88 119 ASP A CA 1
ATOM 1000 C C . ASP A 1 119 ? 6.150 0.874 0.869 1.00 95.88 119 ASP A C 1
ATOM 1002 O O . ASP A 1 119 ? 6.006 -0.008 0.021 1.00 95.88 119 ASP A O 1
ATOM 1006 N N . LEU A 1 120 ? 5.833 2.146 0.622 1.00 95.69 120 LEU A N 1
ATOM 1007 C CA . LEU A 1 120 ? 5.296 2.575 -0.668 1.00 95.69 120 LEU A CA 1
ATOM 1008 C C . LEU A 1 120 ? 6.285 2.367 -1.825 1.00 95.69 120 LEU A C 1
ATOM 1010 O O . LEU A 1 120 ? 5.854 2.078 -2.936 1.00 95.69 120 LEU A O 1
ATOM 1014 N N . VAL A 1 121 ? 7.593 2.470 -1.569 1.00 96.06 121 VAL A N 1
ATOM 1015 C CA . VAL A 1 121 ? 8.627 2.243 -2.593 1.00 96.06 121 VAL A CA 1
ATOM 1016 C C . VAL A 1 121 ? 8.685 0.766 -2.975 1.00 96.06 121 VAL A C 1
ATOM 1018 O O . VAL A 1 121 ? 8.829 0.443 -4.151 1.00 96.06 121 VAL A O 1
ATOM 1021 N N . TYR A 1 122 ? 8.521 -0.140 -2.007 1.00 95.75 122 TYR A N 1
ATOM 1022 C CA . TYR A 1 122 ? 8.402 -1.572 -2.281 1.00 95.75 122 TYR A CA 1
ATOM 1023 C C . TYR A 1 122 ? 7.149 -1.897 -3.106 1.00 95.75 122 TYR A C 1
ATOM 1025 O O . TYR A 1 122 ? 7.210 -2.688 -4.046 1.00 95.75 122 TYR A O 1
ATOM 1033 N N . LEU A 1 123 ? 6.009 -1.279 -2.781 1.00 94.88 123 LEU A N 1
ATOM 1034 C CA . LEU A 1 123 ? 4.766 -1.479 -3.532 1.00 94.88 123 LEU A CA 1
ATOM 1035 C C . LEU A 1 123 ? 4.860 -0.920 -4.959 1.00 94.88 123 LEU A C 1
ATOM 1037 O O . LEU A 1 123 ? 4.396 -1.563 -5.902 1.00 94.88 123 LEU A O 1
ATOM 1041 N N . GLU A 1 124 ? 5.493 0.240 -5.132 1.00 94.00 124 GLU A N 1
ATOM 1042 C CA . GLU A 1 124 ? 5.780 0.805 -6.448 1.00 94.00 124 GLU A CA 1
ATOM 1043 C C . GLU A 1 124 ? 6.724 -0.100 -7.253 1.00 94.00 124 GLU A C 1
ATOM 1045 O O . GLU A 1 124 ? 6.447 -0.398 -8.414 1.00 94.00 124 GLU A O 1
ATOM 1050 N N . SER A 1 125 ? 7.816 -0.582 -6.647 1.00 93.31 125 SER A N 1
ATOM 1051 C CA . SER A 1 125 ? 8.767 -1.457 -7.339 1.00 93.31 125 SER A CA 1
ATOM 1052 C C . SER A 1 125 ? 8.132 -2.778 -7.764 1.00 93.31 125 SER A C 1
ATOM 1054 O O . SER A 1 125 ? 8.458 -3.288 -8.832 1.00 93.31 125 SER A O 1
ATOM 1056 N N . LEU A 1 126 ? 7.197 -3.300 -6.964 1.00 90.69 126 LEU A N 1
ATOM 1057 C CA . LEU A 1 126 ? 6.418 -4.495 -7.274 1.00 90.69 126 LEU A CA 1
ATOM 1058 C C . LEU A 1 126 ? 5.458 -4.283 -8.448 1.00 90.69 126 LEU A C 1
ATOM 1060 O O . LEU A 1 126 ? 5.286 -5.172 -9.278 1.00 90.69 126 LEU A O 1
ATOM 1064 N N . MET A 1 127 ? 4.799 -3.124 -8.507 1.00 89.44 127 MET A N 1
ATOM 1065 C CA . MET A 1 127 ? 3.986 -2.761 -9.665 1.00 89.44 127 MET A CA 1
ATOM 1066 C C . MET A 1 127 ? 4.874 -2.716 -10.913 1.00 89.44 127 MET A C 1
ATOM 1068 O O . MET A 1 127 ? 4.587 -3.379 -11.903 1.00 89.44 127 MET A O 1
ATOM 1072 N N . LEU A 1 128 ? 5.990 -1.992 -10.855 1.00 87.56 128 LEU A N 1
ATOM 1073 C CA . LEU A 1 128 ? 6.883 -1.842 -12.000 1.00 87.56 128 LEU A CA 1
ATOM 1074 C C . LEU A 1 128 ? 7.521 -3.165 -12.444 1.00 87.56 128 LEU A C 1
ATOM 1076 O O . LEU A 1 128 ? 7.620 -3.390 -13.645 1.00 87.56 128 LEU A O 1
ATOM 1080 N N . SER A 1 129 ? 7.911 -4.055 -11.527 1.00 86.00 129 SER A N 1
ATOM 1081 C CA . SER A 1 129 ? 8.521 -5.347 -11.885 1.00 86.00 129 SER A CA 1
ATOM 1082 C C . SER A 1 129 ? 7.567 -6.281 -12.624 1.00 86.00 129 SER A C 1
ATOM 1084 O O . SER A 1 129 ? 8.010 -7.089 -13.430 1.00 86.00 129 SER A O 1
ATOM 1086 N N . LYS A 1 130 ? 6.261 -6.161 -12.372 1.00 80.94 130 LYS A N 1
ATOM 1087 C CA . LYS A 1 130 ? 5.216 -6.908 -13.084 1.00 80.94 130 LYS A CA 1
ATOM 1088 C C . LYS A 1 130 ? 4.857 -6.305 -14.444 1.00 80.94 130 LYS A C 1
ATOM 1090 O O . LYS A 1 130 ? 4.302 -7.009 -15.279 1.00 80.94 130 LYS A O 1
ATOM 1095 N N . SER A 1 131 ? 5.123 -5.013 -14.645 1.00 77.56 131 SER A N 1
ATOM 1096 C CA . SER A 1 131 ? 4.954 -4.338 -15.941 1.00 77.56 131 SER A CA 1
ATOM 1097 C C . SER A 1 131 ? 6.186 -4.474 -16.832 1.00 77.56 131 SER A C 1
ATOM 1099 O O . SER A 1 131 ? 6.083 -4.453 -18.055 1.00 77.56 131 SER A O 1
ATOM 1101 N N . ILE A 1 132 ? 7.364 -4.537 -16.216 1.00 76.56 132 ILE A N 1
ATOM 1102 C CA . ILE A 1 132 ? 8.658 -4.589 -16.885 1.00 76.56 132 ILE A CA 1
ATOM 1103 C C . ILE A 1 132 ? 9.192 -6.006 -16.707 1.00 76.56 132 ILE A C 1
ATOM 1105 O O . ILE A 1 132 ? 10.084 -6.249 -15.886 1.00 76.56 132 ILE A O 1
ATOM 1109 N N . ASP A 1 133 ? 8.614 -6.933 -17.475 1.00 64.12 133 ASP A N 1
ATOM 1110 C CA . ASP A 1 133 ? 9.082 -8.315 -17.556 1.00 64.12 133 ASP A CA 1
ATOM 1111 C C . ASP A 1 133 ? 10.619 -8.300 -17.677 1.00 64.12 133 ASP A C 1
ATOM 1113 O O . ASP A 1 133 ? 11.169 -7.632 -18.561 1.00 64.12 133 ASP A O 1
ATOM 1117 N N . ASN A 1 134 ? 11.313 -9.015 -16.778 1.00 66.75 134 ASN A N 1
ATOM 1118 C CA . ASN A 1 134 ? 12.781 -9.180 -16.675 1.00 66.75 134 ASN A CA 1
ATOM 1119 C C . ASN A 1 134 ? 13.614 -8.212 -15.831 1.00 66.75 134 ASN A C 1
ATOM 1121 O O . ASN A 1 134 ? 14.832 -8.419 -15.747 1.00 66.75 134 ASN A O 1
ATOM 1125 N N . ILE A 1 135 ? 13.047 -7.196 -15.176 1.00 78.06 135 ILE A N 1
ATOM 1126 C CA . ILE A 1 135 ? 13.796 -6.482 -14.129 1.00 78.06 135 ILE A CA 1
ATOM 1127 C C . ILE A 1 135 ? 13.319 -6.970 -12.764 1.00 78.06 135 ILE A C 1
ATOM 1129 O O . ILE A 1 135 ? 12.200 -6.700 -12.338 1.00 78.06 135 ILE A O 1
ATOM 1133 N N . GLY A 1 136 ? 14.205 -7.679 -12.058 1.00 83.69 136 GLY A N 1
ATOM 1134 C CA . GLY A 1 136 ? 13.931 -8.137 -10.698 1.00 83.69 136 GLY A CA 1
ATOM 1135 C C . GLY A 1 136 ? 13.518 -6.976 -9.789 1.00 83.69 136 GLY A C 1
ATOM 1136 O O . GLY A 1 136 ? 14.133 -5.906 -9.823 1.00 83.69 136 GLY A O 1
ATOM 1137 N N . GLN A 1 137 ? 12.492 -7.201 -8.967 1.00 89.88 137 GLN A N 1
ATOM 1138 C CA . GLN A 1 137 ? 11.924 -6.186 -8.077 1.00 89.88 137 GLN A CA 1
ATOM 1139 C C . GLN A 1 137 ? 12.993 -5.504 -7.212 1.00 89.88 137 GLN A C 1
ATOM 1141 O O . GLN A 1 137 ? 12.969 -4.284 -7.079 1.00 89.88 137 GLN A O 1
ATOM 1146 N N . ASP A 1 138 ? 13.954 -6.261 -6.680 1.00 89.62 138 ASP A N 1
ATOM 1147 C CA . ASP A 1 138 ? 15.034 -5.727 -5.841 1.00 89.62 138 ASP A CA 1
ATOM 1148 C C . ASP A 1 138 ? 15.887 -4.689 -6.578 1.00 89.62 138 ASP A C 1
ATOM 1150 O O . ASP A 1 138 ? 16.270 -3.668 -6.004 1.00 89.62 138 ASP A O 1
ATOM 1154 N N . ASN A 1 139 ? 16.132 -4.905 -7.875 1.00 89.38 139 ASN A N 1
ATOM 1155 C CA . ASN A 1 139 ? 16.849 -3.942 -8.704 1.00 89.38 139 ASN A CA 1
ATOM 1156 C C . ASN A 1 139 ? 16.015 -2.676 -8.899 1.00 89.38 139 ASN A C 1
ATOM 1158 O O . ASN A 1 139 ? 16.550 -1.581 -8.764 1.00 89.38 139 ASN A O 1
ATOM 1162 N N . ILE A 1 140 ? 14.713 -2.798 -9.182 1.00 91.38 140 ILE A N 1
ATOM 1163 C CA . ILE A 1 140 ? 13.830 -1.628 -9.317 1.00 91.38 140 ILE A CA 1
ATOM 1164 C C . ILE A 1 140 ? 13.749 -0.861 -7.997 1.00 91.38 140 ILE A C 1
ATOM 1166 O O . ILE A 1 140 ? 13.905 0.356 -7.987 1.00 91.38 140 ILE A O 1
ATOM 1170 N N . TYR A 1 141 ? 13.550 -1.565 -6.884 1.00 93.88 141 TYR A N 1
ATOM 1171 C CA . TYR A 1 141 ? 13.487 -0.978 -5.550 1.00 93.88 141 TYR A CA 1
ATOM 1172 C C . TYR A 1 141 ? 14.747 -0.167 -5.251 1.00 93.88 141 TYR A C 1
ATOM 1174 O O . TYR A 1 141 ? 14.661 1.017 -4.927 1.00 93.88 141 TYR A O 1
ATOM 1182 N N . LYS A 1 142 ? 15.922 -0.777 -5.447 1.00 92.38 142 LYS A N 1
ATOM 1183 C CA . LYS A 1 142 ? 17.207 -0.103 -5.270 1.00 92.38 142 LYS A CA 1
ATOM 1184 C C . LYS A 1 142 ? 17.350 1.106 -6.193 1.00 92.38 142 LYS A C 1
ATOM 1186 O O . LYS A 1 142 ? 17.722 2.174 -5.726 1.00 92.38 142 LYS A O 1
ATOM 1191 N N . ASN A 1 143 ? 17.006 0.962 -7.471 1.00 91.94 143 ASN A N 1
ATOM 1192 C CA . ASN A 1 143 ? 17.078 2.058 -8.432 1.00 91.94 143 ASN A CA 1
ATOM 1193 C C . ASN A 1 143 ? 16.228 3.253 -7.984 1.00 91.94 143 ASN A C 1
ATOM 1195 O O . ASN A 1 143 ? 16.733 4.368 -7.997 1.00 91.94 143 ASN A O 1
ATOM 1199 N N . ILE A 1 144 ? 14.981 3.030 -7.543 1.00 92.62 144 ILE A N 1
ATOM 1200 C CA . ILE A 1 144 ? 14.096 4.100 -7.052 1.00 92.62 144 ILE A CA 1
ATOM 1201 C C . ILE A 1 144 ? 14.691 4.788 -5.819 1.00 92.62 144 ILE A C 1
ATOM 1203 O O . ILE A 1 144 ? 14.638 6.012 -5.723 1.00 92.62 144 ILE A O 1
ATOM 1207 N N . LEU A 1 145 ? 15.259 4.024 -4.882 1.00 91.56 145 LEU A N 1
ATOM 1208 C CA . LEU A 1 145 ? 15.903 4.585 -3.692 1.00 91.56 145 LEU A CA 1
ATOM 1209 C C . LEU A 1 145 ? 17.137 5.424 -4.032 1.00 91.56 145 LEU A C 1
ATOM 1211 O O . LEU A 1 145 ? 17.333 6.492 -3.452 1.00 91.56 145 LEU A O 1
ATOM 1215 N N . ASP A 1 146 ? 17.944 4.948 -4.975 1.00 90.81 146 ASP A N 1
ATOM 1216 C CA . ASP A 1 146 ? 19.197 5.586 -5.363 1.00 90.81 146 ASP A CA 1
ATOM 1217 C C . ASP A 1 146 ? 18.970 6.811 -6.271 1.00 90.81 146 ASP A C 1
ATOM 1219 O O . ASP A 1 146 ? 19.877 7.635 -6.397 1.00 90.81 146 ASP A O 1
ATOM 1223 N N . LEU A 1 147 ? 17.771 6.991 -6.854 1.00 88.62 147 LEU A N 1
ATOM 1224 C CA . LEU A 1 147 ? 17.441 8.126 -7.736 1.00 88.62 147 LEU A CA 1
ATOM 1225 C C . LEU A 1 147 ? 17.786 9.483 -7.121 1.00 88.62 147 LEU A C 1
ATOM 1227 O O . LEU A 1 147 ? 18.252 10.368 -7.833 1.00 88.62 147 LEU A O 1
ATOM 1231 N N . MET A 1 148 ? 17.600 9.647 -5.807 1.00 80.56 148 MET A N 1
ATOM 1232 C CA . MET A 1 148 ? 17.892 10.911 -5.119 1.00 80.56 148 MET A CA 1
ATOM 1233 C C . MET A 1 148 ? 19.381 11.292 -5.122 1.00 80.56 148 MET A C 1
ATOM 1235 O O . MET A 1 148 ? 19.727 12.421 -4.784 1.00 80.56 148 MET A O 1
ATOM 1239 N N . PHE A 1 149 ? 20.257 10.363 -5.509 1.00 84.50 149 PHE A N 1
ATOM 1240 C CA . PHE A 1 149 ? 21.701 10.553 -5.628 1.00 84.50 149 PHE A CA 1
ATOM 1241 C C . PHE A 1 149 ? 22.209 10.441 -7.073 1.00 84.50 149 PHE A C 1
ATOM 1243 O O . PHE A 1 149 ? 23.418 10.492 -7.302 1.00 84.50 149 PHE A O 1
ATOM 1250 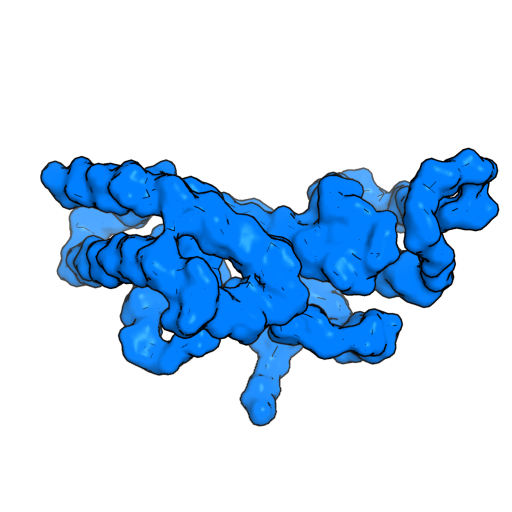N N . MET A 1 150 ? 21.317 10.249 -8.047 1.00 87.81 150 MET A N 1
ATOM 1251 C CA . MET A 1 150 ? 21.680 10.112 -9.456 1.00 87.81 150 MET A CA 1
ATOM 1252 C C . MET A 1 150 ? 21.691 11.466 -10.178 1.00 87.81 150 MET A C 1
ATOM 1254 O O . MET A 1 150 ? 21.135 12.460 -9.720 1.00 87.81 150 MET A O 1
ATOM 1258 N N . ASN A 1 151 ? 22.326 11.489 -11.347 1.00 87.31 151 ASN A N 1
ATOM 1259 C CA . ASN A 1 151 ? 22.162 12.517 -12.373 1.00 87.31 151 ASN A CA 1
ATOM 1260 C C . ASN A 1 151 ? 21.819 11.828 -13.709 1.00 87.31 151 ASN A C 1
ATOM 1262 O O . ASN A 1 151 ? 21.806 10.596 -13.784 1.00 87.31 151 ASN A O 1
ATOM 1266 N N . GLU A 1 152 ? 21.563 12.602 -14.766 1.00 85.56 152 GLU A N 1
ATOM 1267 C CA . GLU A 1 152 ? 21.180 12.047 -16.075 1.00 85.56 152 GLU A CA 1
ATOM 1268 C C . GLU A 1 152 ? 22.242 11.088 -16.655 1.00 85.56 152 GLU A C 1
ATOM 1270 O O . GLU A 1 152 ? 21.889 10.035 -17.180 1.00 85.56 152 GLU A O 1
ATOM 1275 N N . VAL A 1 153 ? 23.539 11.373 -16.477 1.00 85.31 153 VAL A N 1
ATOM 1276 C CA . VAL A 1 153 ? 24.638 10.511 -16.958 1.00 85.31 153 VAL A CA 1
ATOM 1277 C C . VAL A 1 153 ? 24.654 9.166 -16.224 1.00 85.31 153 VAL A C 1
ATOM 1279 O O . VAL A 1 153 ? 24.791 8.112 -16.844 1.00 85.31 153 VAL A O 1
ATOM 1282 N N . ASN A 1 154 ? 24.492 9.184 -14.899 1.00 87.75 154 ASN A N 1
ATOM 1283 C CA . ASN A 1 154 ? 24.408 7.977 -14.077 1.00 87.75 154 ASN A CA 1
ATOM 1284 C C . ASN A 1 154 ? 23.160 7.144 -14.409 1.00 87.75 154 ASN A C 1
ATOM 1286 O O . ASN A 1 154 ? 23.221 5.914 -14.380 1.00 87.75 154 ASN A O 1
ATOM 1290 N N . LEU A 1 155 ? 22.047 7.802 -14.738 1.00 87.38 155 LEU A N 1
ATOM 1291 C CA . LEU A 1 155 ? 20.823 7.139 -15.174 1.00 87.38 155 LEU A CA 1
ATOM 1292 C C . LEU A 1 155 ? 21.009 6.460 -16.539 1.00 87.38 155 LEU A C 1
ATOM 1294 O O . LEU A 1 155 ? 20.627 5.302 -16.701 1.00 87.38 155 LEU A O 1
ATOM 1298 N N . ASP A 1 156 ? 21.642 7.131 -17.500 1.00 86.06 156 ASP A N 1
ATOM 1299 C CA . ASP A 1 156 ? 21.957 6.540 -18.804 1.00 86.06 156 ASP A CA 1
ATOM 1300 C C . ASP A 1 156 ? 22.885 5.320 -18.677 1.00 86.06 156 ASP A C 1
ATOM 1302 O O . ASP A 1 156 ? 22.648 4.289 -19.315 1.00 86.06 156 ASP A O 1
ATOM 1306 N N . ASP A 1 157 ? 23.906 5.396 -17.816 1.00 85.75 157 ASP A N 1
ATOM 1307 C CA . ASP A 1 157 ? 24.791 4.265 -17.514 1.00 85.75 157 ASP A CA 1
ATOM 1308 C C . ASP A 1 157 ? 24.017 3.084 -16.906 1.00 85.75 157 ASP A C 1
ATOM 1310 O O . ASP A 1 157 ? 24.141 1.952 -17.389 1.00 85.75 157 ASP A O 1
ATOM 1314 N N . LEU A 1 158 ? 23.159 3.342 -15.910 1.00 86.44 158 LEU A N 1
ATOM 1315 C CA . LEU A 1 158 ? 22.287 2.336 -15.299 1.00 86.44 158 LEU A CA 1
ATOM 1316 C C . LEU A 1 158 ? 21.422 1.632 -16.351 1.00 86.44 158 LEU A C 1
ATOM 1318 O O . LEU A 1 158 ? 21.413 0.402 -16.426 1.00 86.44 158 LEU A O 1
ATOM 1322 N N . ILE A 1 159 ? 20.718 2.401 -17.182 1.00 85.38 159 ILE A N 1
ATOM 1323 C CA . ILE A 1 159 ? 19.850 1.860 -18.231 1.00 85.38 159 ILE A CA 1
ATOM 1324 C C . ILE A 1 159 ? 20.663 1.047 -19.243 1.00 85.38 159 ILE A C 1
ATOM 1326 O O . ILE A 1 159 ? 20.240 -0.034 -19.653 1.00 85.38 159 ILE A O 1
ATOM 1330 N N . SER A 1 160 ? 21.871 1.496 -19.592 1.00 81.56 160 SER A N 1
ATOM 1331 C CA . SER A 1 160 ? 22.743 0.760 -20.508 1.00 81.56 160 SER A CA 1
ATOM 1332 C C . SER A 1 160 ? 23.183 -0.605 -19.958 1.00 81.56 160 SER A C 1
ATOM 1334 O O . SER A 1 160 ? 23.258 -1.568 -20.722 1.00 81.56 160 SER A O 1
ATOM 1336 N N . LYS A 1 161 ? 23.402 -0.725 -18.640 1.00 81.69 161 LYS A N 1
ATOM 1337 C CA . LYS A 1 161 ? 23.716 -1.997 -17.955 1.00 81.69 161 LYS A CA 1
ATOM 1338 C C . LYS A 1 161 ? 22.515 -2.941 -17.900 1.00 81.69 161 LYS A C 1
ATOM 1340 O O . LYS A 1 161 ? 22.681 -4.160 -17.897 1.00 81.69 161 LYS A O 1
ATOM 1345 N N . LEU A 1 162 ? 21.307 -2.382 -17.892 1.00 76.69 162 LEU A N 1
ATOM 1346 C CA . LEU A 1 162 ? 20.045 -3.115 -17.991 1.00 76.69 162 LEU A CA 1
ATOM 1347 C C . LEU A 1 162 ? 19.700 -3.516 -19.439 1.00 76.69 162 LEU A C 1
ATOM 1349 O O . LEU A 1 162 ? 18.696 -4.192 -19.657 1.00 76.69 162 LEU A O 1
ATOM 1353 N N . ASN A 1 163 ? 20.525 -3.182 -20.437 1.00 69.00 163 ASN A N 1
ATOM 1354 C CA . ASN A 1 163 ? 20.343 -3.596 -21.830 1.00 69.00 163 ASN A CA 1
ATOM 1355 C C . ASN A 1 163 ? 21.112 -4.913 -22.106 1.00 69.00 163 ASN A C 1
ATOM 1357 O O . ASN A 1 163 ? 22.327 -4.957 -21.909 1.00 69.00 163 ASN A O 1
ATOM 1361 N N . PRO A 1 164 ? 20.466 -6.010 -22.559 1.00 57.47 164 PRO A N 1
ATOM 1362 C CA . PRO A 1 164 ? 21.122 -7.314 -22.660 1.00 57.47 164 PRO A CA 1
ATOM 1363 C C . PRO A 1 164 ? 22.061 -7.389 -23.866 1.00 57.47 164 PRO A C 1
ATOM 1365 O O . PRO A 1 164 ? 22.900 -8.276 -23.933 1.00 57.47 164 PRO A O 1
ATOM 1368 N N . SER A 1 165 ? 21.965 -6.441 -24.803 1.00 55.50 165 SER A N 1
ATOM 1369 C CA . SER A 1 165 ? 22.811 -6.398 -25.998 1.00 55.50 165 SER A CA 1
ATOM 1370 C C . SER A 1 165 ? 24.252 -5.936 -25.731 1.00 55.50 165 SER A C 1
ATOM 1372 O O . SER A 1 165 ? 25.083 -6.016 -26.633 1.00 55.50 165 SER A O 1
ATOM 1374 N N . ARG A 1 166 ? 24.581 -5.481 -24.509 1.00 52.72 166 ARG A N 1
ATOM 1375 C CA . ARG A 1 166 ? 25.920 -4.966 -24.164 1.00 52.72 166 ARG A CA 1
ATOM 1376 C C . ARG A 1 166 ? 26.808 -5.898 -23.338 1.00 52.72 166 ARG A C 1
ATOM 1378 O O . ARG A 1 166 ? 27.996 -5.615 -23.249 1.00 52.72 166 ARG A O 1
ATOM 1385 N N . ASN A 1 167 ? 26.300 -7.012 -22.809 1.00 41.34 167 ASN A N 1
ATOM 1386 C CA . ASN A 1 167 ? 27.113 -7.992 -22.080 1.00 41.34 167 ASN A CA 1
ATOM 1387 C C . ASN A 1 167 ? 26.888 -9.398 -22.653 1.00 41.34 167 ASN A C 1
ATOM 1389 O O . ASN A 1 167 ? 25.753 -9.773 -22.923 1.00 41.34 167 ASN A O 1
ATOM 1393 N N . GLY A 1 168 ? 27.982 -10.144 -22.860 1.00 39.03 168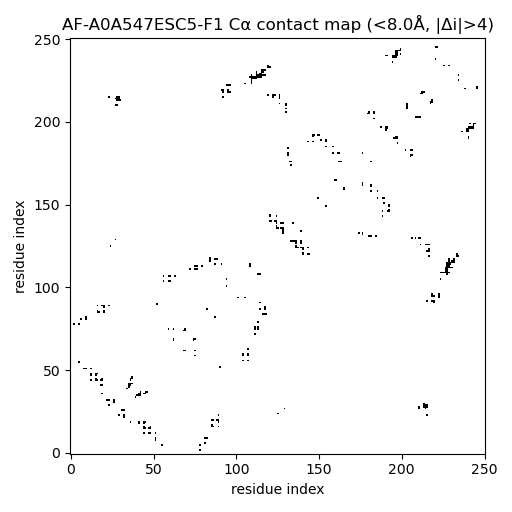 GLY A N 1
ATOM 1394 C CA . GLY A 1 168 ? 28.012 -11.503 -23.419 1.00 39.03 168 GLY A CA 1
ATOM 1395 C C . GLY A 1 168 ? 27.143 -12.537 -22.678 1.00 39.03 168 GLY A C 1
ATOM 1396 O O . GLY A 1 168 ? 26.429 -12.196 -21.739 1.00 39.03 168 GLY A O 1
ATOM 1397 N N . PRO A 1 169 ? 27.176 -13.815 -23.104 1.00 31.95 169 PRO A N 1
ATOM 1398 C CA . PRO A 1 169 ? 26.093 -14.769 -22.900 1.00 31.95 169 PRO A CA 1
ATOM 1399 C C . PRO A 1 169 ? 25.841 -15.017 -21.414 1.00 31.95 169 PRO A C 1
ATOM 1401 O O . PRO A 1 169 ? 26.587 -15.728 -20.744 1.00 31.95 169 PRO A O 1
ATOM 1404 N N . VAL A 1 170 ? 24.747 -14.456 -20.914 1.00 33.53 170 VAL A N 1
ATOM 1405 C CA . VAL A 1 170 ? 24.144 -14.860 -19.652 1.00 33.53 170 VAL A CA 1
ATOM 1406 C C . VAL A 1 170 ? 22.994 -15.785 -20.022 1.00 33.53 170 VAL A C 1
ATOM 1408 O O . VAL A 1 170 ? 21.951 -15.341 -20.494 1.00 33.53 170 VAL A O 1
ATOM 1411 N N . ILE A 1 171 ? 23.213 -17.090 -19.854 1.00 41.09 171 ILE A N 1
ATOM 1412 C CA . ILE A 1 171 ? 22.137 -18.082 -19.857 1.00 41.09 171 ILE A CA 1
ATOM 1413 C C . ILE A 1 171 ? 21.341 -17.841 -18.574 1.00 41.09 171 ILE A C 1
ATOM 1415 O O . ILE A 1 171 ? 21.671 -18.367 -17.515 1.00 41.09 171 ILE A O 1
ATOM 1419 N N . ILE A 1 172 ? 20.311 -17.009 -18.668 1.00 37.16 172 ILE A N 1
ATOM 1420 C CA . ILE A 1 172 ? 19.177 -17.020 -17.751 1.00 37.16 172 ILE A CA 1
ATOM 1421 C C . ILE A 1 172 ? 17.951 -17.191 -18.645 1.00 37.16 172 ILE A C 1
ATOM 1423 O O . ILE A 1 172 ? 17.824 -16.525 -19.669 1.00 37.16 172 ILE A O 1
ATOM 1427 N N . LEU A 1 173 ? 17.163 -18.203 -18.289 1.00 41.53 173 LEU A N 1
ATOM 1428 C CA . LEU A 1 173 ? 15.948 -18.710 -18.926 1.00 41.53 173 LEU A CA 1
ATOM 1429 C C . LEU A 1 173 ? 15.221 -17.664 -19.789 1.00 41.53 173 LEU A C 1
ATOM 1431 O O . LEU A 1 173 ? 14.862 -16.611 -19.287 1.00 41.53 173 LEU A O 1
ATOM 1435 N N . HIS A 1 174 ? 15.049 -17.998 -21.074 1.00 39.53 174 HIS A N 1
ATOM 1436 C CA . HIS A 1 174 ? 14.175 -17.367 -22.070 1.00 39.53 174 HIS A CA 1
ATOM 1437 C C . HIS A 1 174 ? 13.584 -16.005 -21.699 1.00 39.53 174 HIS A C 1
ATOM 1439 O O . HIS A 1 174 ? 12.486 -15.989 -21.175 1.00 39.53 174 HIS A O 1
ATOM 1445 N N . GLU A 1 175 ? 14.204 -14.889 -22.091 1.00 43.31 175 GLU A N 1
ATOM 1446 C CA . GLU A 1 175 ? 13.445 -13.645 -22.267 1.00 43.31 175 GLU A CA 1
ATOM 1447 C C . GLU A 1 175 ? 14.246 -12.596 -23.065 1.00 43.31 175 GLU A C 1
ATOM 1449 O O . GLU A 1 175 ? 15.297 -12.093 -22.661 1.00 43.31 175 GLU A O 1
ATOM 1454 N N . THR A 1 176 ? 13.762 -12.281 -24.265 1.00 46.47 176 THR A N 1
ATOM 1455 C CA . THR A 1 176 ? 14.270 -11.188 -25.101 1.00 46.47 176 THR A CA 1
ATOM 1456 C C . THR A 1 176 ? 13.706 -9.865 -24.592 1.00 46.47 176 THR A C 1
ATOM 1458 O O . THR A 1 176 ? 12.503 -9.638 -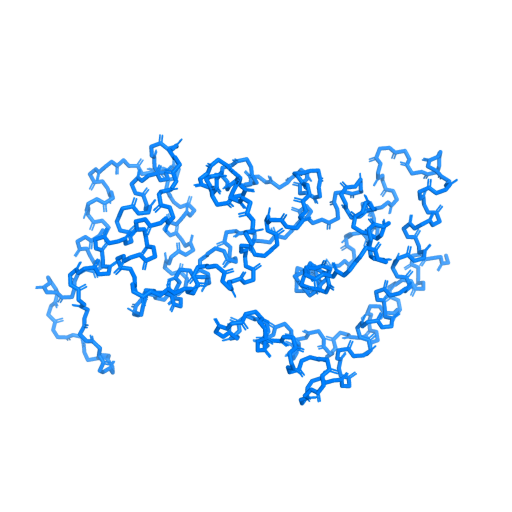24.698 1.00 46.47 176 THR A O 1
ATOM 1461 N N . ARG A 1 177 ? 14.561 -8.969 -24.079 1.00 57.06 177 ARG A N 1
ATOM 1462 C CA . ARG A 1 177 ? 14.145 -7.606 -23.699 1.00 57.06 177 ARG A CA 1
ATOM 1463 C C . ARG A 1 177 ? 13.782 -6.820 -24.960 1.00 57.06 177 ARG A C 1
ATOM 1465 O O . ARG A 1 177 ? 14.624 -6.683 -25.850 1.00 57.06 177 ARG A O 1
ATOM 1472 N N . THR A 1 178 ? 12.567 -6.282 -25.043 1.00 61.31 178 THR A N 1
ATOM 1473 C CA . THR A 1 178 ? 12.236 -5.329 -26.108 1.00 61.31 178 THR A CA 1
ATOM 1474 C C . THR A 1 178 ? 12.827 -3.961 -25.740 1.00 61.31 178 THR A C 1
ATOM 1476 O O . THR A 1 178 ? 12.685 -3.522 -24.596 1.00 61.31 178 THR A O 1
ATOM 1479 N N . PRO A 1 179 ? 13.507 -3.264 -26.669 1.00 64.25 179 PRO A N 1
ATOM 1480 C CA . PRO A 1 179 ? 14.007 -1.906 -26.431 1.00 64.25 179 PRO A CA 1
ATOM 1481 C C . PRO A 1 179 ? 12.930 -0.948 -25.892 1.00 64.25 179 PRO A C 1
ATOM 1483 O O . PRO A 1 179 ? 13.228 -0.078 -25.083 1.00 64.25 179 PRO A O 1
ATOM 1486 N N . GLU A 1 180 ? 11.669 -1.166 -26.270 1.00 73.69 180 GLU A N 1
ATOM 1487 C CA . GLU A 1 180 ? 10.507 -0.366 -25.868 1.00 73.69 180 GLU A CA 1
ATOM 1488 C C . GLU A 1 180 ? 10.270 -0.346 -24.344 1.00 73.69 180 GLU A C 1
ATOM 1490 O O . GLU A 1 180 ? 10.081 0.728 -23.775 1.00 73.69 180 GLU A O 1
ATOM 1495 N N . LEU A 1 181 ? 10.338 -1.490 -23.649 1.00 76.00 181 LEU A N 1
ATOM 1496 C CA . LEU A 1 181 ? 10.080 -1.555 -22.198 1.00 76.00 181 LEU A CA 1
ATOM 1497 C C . LEU A 1 181 ? 11.182 -0.878 -21.373 1.00 76.00 181 LEU A C 1
ATOM 1499 O O . LEU A 1 181 ? 10.909 -0.248 -20.349 1.00 76.00 181 LEU A O 1
ATOM 1503 N N . LEU A 1 182 ? 12.431 -0.981 -21.831 1.00 78.94 182 LEU A N 1
ATOM 1504 C CA . LEU A 1 182 ? 13.563 -0.334 -21.173 1.00 78.94 182 LEU A CA 1
ATOM 1505 C C . LEU A 1 182 ? 13.499 1.190 -21.331 1.00 78.94 182 LEU A C 1
ATOM 1507 O O . LEU A 1 182 ? 13.769 1.909 -20.370 1.00 78.94 182 LEU A O 1
ATOM 1511 N N . GLU A 1 183 ? 13.080 1.680 -22.499 1.00 80.12 183 GLU A N 1
ATOM 1512 C CA . GLU A 1 183 ? 12.820 3.107 -22.714 1.00 80.12 183 GLU A CA 1
ATOM 1513 C C . GLU A 1 183 ? 11.640 3.611 -21.868 1.00 80.12 183 GLU A C 1
ATOM 1515 O O . GLU A 1 183 ? 11.693 4.721 -21.331 1.00 80.12 183 GLU A O 1
ATOM 1520 N N . CYS A 1 184 ? 10.607 2.790 -21.644 1.00 82.25 184 CYS A N 1
ATOM 1521 C CA . CYS A 1 184 ? 9.526 3.129 -20.711 1.00 82.25 184 CYS A CA 1
ATOM 1522 C C . CYS A 1 184 ? 10.032 3.262 -19.275 1.00 82.25 184 CYS A C 1
ATOM 1524 O O . CYS A 1 184 ? 9.737 4.245 -18.593 1.00 82.25 184 CYS A O 1
ATOM 1526 N N . TYR A 1 185 ? 10.829 2.295 -18.817 1.00 86.88 185 TYR A N 1
ATOM 1527 C CA . TYR A 1 185 ? 11.417 2.338 -17.484 1.00 86.88 185 TYR A CA 1
ATOM 1528 C C . TYR A 1 185 ? 12.358 3.535 -17.313 1.00 86.88 185 TYR A C 1
ATOM 1530 O O . TYR A 1 185 ? 12.253 4.267 -16.328 1.00 86.88 185 TYR A O 1
ATOM 1538 N N . LYS A 1 186 ? 13.213 3.797 -18.309 1.00 87.69 186 LYS A N 1
ATOM 1539 C CA . LYS A 1 186 ? 14.037 5.007 -18.376 1.00 87.69 186 LYS A CA 1
ATOM 1540 C C . LYS A 1 186 ? 13.184 6.264 -18.250 1.00 87.69 186 LYS A C 1
ATOM 1542 O O . LYS A 1 186 ? 13.514 7.131 -17.451 1.00 87.69 186 LYS A O 1
ATOM 1547 N N . SER A 1 187 ? 12.079 6.350 -18.986 1.00 87.94 187 SER A N 1
ATOM 1548 C CA . SER A 1 187 ? 11.173 7.501 -18.937 1.00 87.94 187 SER A CA 1
ATOM 1549 C C . SER A 1 187 ? 10.603 7.720 -17.533 1.00 87.94 187 SER A C 1
ATOM 1551 O O . SER A 1 187 ? 10.618 8.847 -17.044 1.00 87.94 187 SER A O 1
ATOM 1553 N N . ILE A 1 188 ? 10.184 6.649 -16.845 1.00 90.62 188 ILE A N 1
ATOM 1554 C CA . ILE A 1 188 ? 9.705 6.722 -15.456 1.00 90.62 188 ILE A CA 1
ATOM 1555 C C . ILE A 1 188 ? 10.797 7.274 -14.533 1.00 90.62 188 ILE A C 1
ATOM 1557 O O . ILE A 1 188 ? 10.552 8.213 -13.776 1.00 90.62 188 ILE A O 1
ATOM 1561 N N . LEU A 1 189 ? 12.005 6.708 -14.598 1.00 92.19 189 LEU A N 1
ATOM 1562 C CA . LEU A 1 189 ? 13.121 7.134 -13.754 1.00 92.19 189 LEU A CA 1
ATOM 1563 C C . LEU A 1 189 ? 13.551 8.578 -14.047 1.00 92.19 189 LEU A C 1
ATOM 1565 O O . LEU A 1 189 ? 13.798 9.331 -13.111 1.00 92.19 189 LEU A O 1
ATOM 1569 N N . SER A 1 190 ? 13.586 8.984 -15.317 1.00 90.88 190 SER A N 1
ATOM 1570 C CA . SER A 1 190 ? 13.923 10.350 -15.735 1.00 90.88 190 SER A CA 1
ATOM 1571 C C . SER A 1 190 ? 12.930 11.379 -15.201 1.00 90.88 190 SER A C 1
ATOM 1573 O O . SER A 1 190 ? 13.341 12.415 -14.685 1.00 90.88 190 SER A O 1
ATOM 1575 N N . VAL A 1 191 ? 11.628 11.096 -15.290 1.00 90.75 191 VAL A N 1
ATOM 1576 C CA . VAL A 1 191 ? 10.576 11.974 -14.751 1.00 90.75 191 VAL A CA 1
ATOM 1577 C C . VAL A 1 191 ? 10.716 12.106 -13.235 1.00 90.75 191 VAL A C 1
ATOM 1579 O O . VAL A 1 191 ? 10.679 13.214 -12.703 1.00 90.75 191 VAL A O 1
ATOM 1582 N N . LYS A 1 192 ? 10.958 10.989 -12.539 1.00 92.50 192 LYS A N 1
ATOM 1583 C CA . LYS A 1 192 ? 11.191 10.992 -11.090 1.00 92.50 192 LYS A CA 1
ATOM 1584 C C . LYS A 1 192 ? 12.443 11.774 -10.699 1.00 92.50 192 LYS A C 1
ATOM 1586 O O . LYS A 1 192 ? 12.403 12.549 -9.750 1.00 92.50 192 LYS A O 1
ATOM 1591 N N . LEU A 1 193 ? 13.538 11.602 -11.441 1.00 91.25 193 LEU A N 1
ATOM 1592 C CA . LEU A 1 193 ? 14.791 12.330 -11.234 1.00 91.25 193 LEU A CA 1
ATOM 1593 C C . LEU A 1 193 ? 14.590 13.848 -11.359 1.00 91.25 193 LEU A C 1
ATOM 1595 O O . LEU A 1 193 ? 15.187 14.615 -10.609 1.00 91.25 193 LEU A O 1
ATOM 1599 N N . LYS A 1 194 ? 13.723 14.277 -12.282 1.00 91.44 194 LYS A N 1
ATOM 1600 C CA . LYS A 1 194 ? 13.379 15.688 -12.508 1.00 91.44 194 LYS A CA 1
ATOM 1601 C C . LYS A 1 194 ? 12.332 16.234 -11.533 1.00 91.44 194 LYS A C 1
ATOM 1603 O O . LYS A 1 194 ? 12.096 17.438 -11.521 1.00 91.44 194 LYS A O 1
ATOM 1608 N N . GLY A 1 195 ? 11.712 15.383 -10.711 1.00 90.50 195 GLY A N 1
ATOM 1609 C CA . GLY A 1 195 ? 10.602 15.775 -9.838 1.00 90.50 195 GLY A CA 1
ATOM 1610 C C . GLY A 1 195 ? 9.343 16.161 -10.620 1.00 90.50 195 GLY A C 1
ATOM 1611 O O . GLY A 1 195 ? 8.602 17.057 -10.218 1.00 90.50 195 GLY A O 1
ATOM 1612 N N . GLU A 1 196 ? 9.115 15.520 -11.764 1.00 91.62 196 GLU A N 1
ATOM 1613 C CA . GLU A 1 196 ? 8.007 15.812 -12.672 1.00 91.62 196 GLU A CA 1
ATOM 1614 C C . GLU A 1 196 ? 6.860 14.798 -12.527 1.00 91.62 196 GLU A C 1
ATOM 1616 O O . GLU A 1 196 ? 6.990 13.742 -11.914 1.00 91.62 196 GLU A O 1
ATOM 1621 N N . GLN A 1 197 ? 5.696 15.109 -13.095 1.00 91.69 197 GLN A N 1
ATOM 1622 C CA . GLN A 1 197 ? 4.537 14.213 -13.054 1.00 91.69 197 GLN A CA 1
ATOM 1623 C C . GLN A 1 197 ? 4.621 13.168 -14.170 1.00 91.69 197 GLN A C 1
ATOM 1625 O O . GLN A 1 197 ? 4.890 13.510 -15.322 1.00 91.69 197 GLN A O 1
ATOM 1630 N N . LEU A 1 198 ? 4.313 11.911 -13.852 1.00 89.62 198 LEU A N 1
ATOM 1631 C CA . LEU A 1 198 ? 4.213 10.838 -14.836 1.00 89.62 198 LEU A CA 1
ATOM 1632 C C . LEU A 1 198 ? 3.017 11.070 -15.758 1.00 89.62 198 LEU A C 1
ATOM 1634 O O . LEU A 1 198 ? 1.903 11.339 -15.303 1.00 89.62 198 LEU A O 1
ATOM 1638 N N . ASP A 1 199 ? 3.237 10.909 -17.060 1.00 85.56 199 ASP A N 1
ATOM 1639 C CA . ASP A 1 199 ? 2.155 10.808 -18.031 1.00 85.56 199 ASP A CA 1
ATOM 1640 C C . ASP A 1 199 ? 1.638 9.368 -18.082 1.00 85.56 199 ASP A C 1
ATOM 1642 O O . ASP A 1 199 ? 2.165 8.511 -18.787 1.00 85.56 199 ASP A O 1
ATOM 1646 N N . ILE A 1 200 ? 0.644 9.090 -17.244 1.00 78.00 200 ILE A N 1
ATOM 1647 C CA . ILE A 1 200 ? 0.136 7.735 -17.028 1.00 78.00 200 ILE A CA 1
ATOM 1648 C C . ILE A 1 200 ? -0.556 7.206 -18.288 1.00 78.00 200 ILE A C 1
ATOM 1650 O O . ILE A 1 200 ? -0.389 6.036 -18.616 1.00 78.00 200 ILE A O 1
ATOM 1654 N N . ASP A 1 201 ? -1.242 8.056 -19.053 1.00 77.38 201 ASP A N 1
ATOM 1655 C CA . ASP A 1 201 ? -1.890 7.656 -20.307 1.00 77.38 201 ASP A CA 1
ATOM 1656 C C . ASP A 1 201 ? -0.845 7.227 -21.350 1.00 77.38 201 ASP A C 1
ATOM 1658 O O . ASP A 1 201 ? -0.983 6.178 -21.985 1.00 77.38 201 ASP A O 1
ATOM 1662 N N . LEU A 1 202 ? 0.251 7.985 -21.474 1.00 78.81 202 LEU A N 1
ATOM 1663 C CA . LEU A 1 202 ? 1.386 7.606 -22.314 1.00 78.81 202 LEU A CA 1
ATOM 1664 C C . LEU A 1 202 ? 2.026 6.291 -21.848 1.00 78.81 202 LEU A C 1
ATOM 1666 O O . LEU A 1 202 ? 2.312 5.426 -22.675 1.00 78.81 202 LEU A O 1
ATOM 1670 N N . LEU A 1 203 ? 2.233 6.117 -20.538 1.00 75.75 203 LEU A N 1
ATOM 1671 C CA . LEU A 1 203 ? 2.803 4.884 -19.993 1.00 75.75 203 LEU A CA 1
ATOM 1672 C C . LEU A 1 203 ? 1.911 3.677 -20.297 1.00 75.75 203 LEU A C 1
ATOM 1674 O O . LEU A 1 203 ? 2.420 2.678 -20.793 1.00 75.75 203 LEU A O 1
ATOM 1678 N N . ASN A 1 204 ? 0.596 3.764 -20.092 1.00 73.12 204 ASN A N 1
ATOM 1679 C CA . ASN A 1 204 ? -0.318 2.657 -20.399 1.00 73.12 204 ASN A CA 1
ATOM 1680 C C . ASN A 1 204 ? -0.290 2.266 -21.877 1.00 73.12 204 ASN A C 1
ATOM 1682 O O . ASN A 1 204 ? -0.234 1.077 -22.196 1.00 73.12 204 ASN A O 1
ATOM 1686 N N . ASN A 1 205 ? -0.262 3.256 -22.774 1.00 74.81 205 ASN A N 1
ATOM 1687 C CA . ASN A 1 205 ? -0.126 3.012 -24.208 1.00 74.81 205 ASN A CA 1
ATOM 1688 C C . ASN A 1 205 ? 1.193 2.302 -24.537 1.00 74.81 205 ASN A C 1
ATOM 1690 O O . ASN A 1 205 ? 1.201 1.343 -25.309 1.00 74.81 205 ASN A O 1
ATOM 1694 N N . ASN A 1 206 ? 2.298 2.732 -23.923 1.00 71.75 206 ASN A N 1
ATOM 1695 C CA . ASN A 1 206 ? 3.613 2.156 -24.187 1.00 71.75 206 ASN A CA 1
ATOM 1696 C C . ASN A 1 206 ? 3.779 0.750 -23.588 1.00 71.75 206 ASN A C 1
ATOM 1698 O O . ASN A 1 206 ? 4.376 -0.118 -24.218 1.00 71.75 206 ASN A O 1
ATOM 1702 N N . PHE A 1 207 ? 3.213 0.498 -22.405 1.00 68.25 207 PHE A N 1
ATOM 1703 C CA . PHE A 1 207 ? 3.184 -0.829 -21.787 1.00 68.25 207 PHE A CA 1
ATOM 1704 C C . PHE A 1 207 ? 2.112 -1.749 -22.391 1.00 68.25 207 PHE A C 1
ATOM 1706 O O . PHE A 1 207 ? 2.090 -2.934 -22.064 1.00 68.25 207 PHE A O 1
ATOM 1713 N N . LYS A 1 208 ? 1.229 -1.229 -23.263 1.00 66.00 208 LYS A N 1
ATOM 1714 C CA . LYS A 1 208 ? 0.052 -1.930 -23.818 1.00 66.00 208 LYS A CA 1
ATOM 1715 C C . LYS A 1 208 ? -0.741 -2.667 -22.740 1.00 66.00 208 LYS A C 1
ATOM 1717 O O . LYS A 1 208 ? -1.181 -3.799 -22.938 1.00 66.00 208 LYS A O 1
ATOM 1722 N N . SER A 1 209 ? -0.858 -2.049 -21.572 1.00 61.34 209 SER A N 1
ATOM 1723 C CA . SER A 1 209 ? -1.315 -2.739 -20.379 1.00 61.34 209 SER A CA 1
ATOM 1724 C C . SER A 1 209 ? -2.129 -1.808 -19.499 1.00 61.34 209 SER A C 1
ATOM 1726 O O . SER A 1 209 ? -1.607 -0.821 -18.991 1.00 61.34 209 SER A O 1
ATOM 1728 N N . ASP A 1 210 ? -3.384 -2.185 -19.243 1.00 62.44 210 ASP A N 1
ATOM 1729 C CA . ASP A 1 210 ? -4.251 -1.556 -18.232 1.00 62.44 210 ASP A CA 1
ATOM 1730 C C . ASP A 1 210 ? -3.761 -1.837 -16.795 1.00 62.44 210 ASP A C 1
ATOM 1732 O O . ASP A 1 210 ? -4.400 -1.473 -15.807 1.00 62.44 210 ASP A O 1
ATOM 1736 N N . PHE A 1 211 ? -2.639 -2.547 -16.656 1.00 60.88 211 PHE A N 1
ATOM 1737 C CA . PHE A 1 211 ? -2.108 -3.053 -15.400 1.00 60.88 211 PHE A CA 1
ATOM 1738 C C . PHE A 1 211 ? -1.770 -1.957 -14.387 1.00 60.88 211 PHE A C 1
ATOM 1740 O O . PHE A 1 211 ? -1.978 -2.181 -13.194 1.00 60.88 211 PHE A O 1
ATOM 1747 N N . PHE A 1 212 ? -1.308 -0.773 -14.819 1.00 63.44 212 PHE A N 1
ATOM 1748 C CA . PHE A 1 212 ? -1.063 0.325 -13.876 1.00 63.44 212 PHE A CA 1
ATOM 1749 C C . PHE A 1 212 ? -2.347 0.637 -13.091 1.00 63.44 212 PHE A C 1
ATOM 1751 O O . PHE A 1 212 ? -2.322 0.648 -11.860 1.00 63.44 212 PHE A O 1
ATOM 1758 N N . PHE A 1 213 ? -3.492 0.752 -13.769 1.00 60.84 213 PHE A N 1
ATOM 1759 C CA . PHE A 1 213 ? -4.766 1.097 -13.129 1.00 60.84 213 PHE A CA 1
ATOM 1760 C C . PHE A 1 213 ? -5.269 0.062 -12.115 1.00 60.84 213 PHE A C 1
ATOM 1762 O O . PHE A 1 213 ? -5.973 0.436 -11.183 1.00 60.84 213 PHE A O 1
ATOM 1769 N N . ASN A 1 214 ? -4.868 -1.207 -12.239 1.00 74.81 214 ASN A N 1
ATOM 1770 C CA . ASN A 1 214 ? -5.360 -2.293 -11.380 1.00 74.81 214 ASN A CA 1
ATOM 1771 C C . ASN A 1 214 ? -4.315 -2.777 -10.363 1.00 74.81 214 ASN A C 1
ATOM 1773 O O . ASN A 1 214 ? -4.425 -3.888 -9.832 1.00 74.81 214 ASN A O 1
ATOM 1777 N N . SER A 1 215 ? -3.269 -1.984 -10.110 1.00 85.56 215 SER A N 1
ATOM 1778 C CA . SER A 1 215 ? -2.232 -2.332 -9.141 1.00 85.56 215 SER A CA 1
ATOM 1779 C C . SER A 1 215 ? -2.646 -1.984 -7.708 1.00 85.56 215 SER A C 1
ATOM 1781 O O . SER A 1 215 ? -3.281 -0.963 -7.440 1.00 85.56 215 SER A O 1
ATOM 1783 N N . LEU A 1 216 ? -2.214 -2.811 -6.750 1.00 90.38 216 LEU A N 1
ATOM 1784 C CA . LEU A 1 216 ? -2.434 -2.556 -5.324 1.00 90.38 216 LEU A CA 1
ATOM 1785 C C . LEU A 1 216 ? -1.845 -1.210 -4.880 1.00 90.38 216 LEU A C 1
ATOM 1787 O O . LEU A 1 216 ? -2.460 -0.493 -4.098 1.00 90.38 216 LEU A O 1
ATOM 1791 N N . PHE A 1 217 ? -0.662 -0.865 -5.388 1.00 93.31 217 PHE A N 1
ATOM 1792 C CA . PHE A 1 217 ? -0.001 0.401 -5.089 1.00 93.31 217 PHE A CA 1
ATOM 1793 C C . PHE A 1 217 ? -0.885 1.598 -5.456 1.00 93.31 217 PHE A C 1
ATOM 1795 O O . PHE A 1 217 ? -1.137 2.453 -4.605 1.00 93.31 217 PHE A O 1
ATOM 1802 N N . LEU A 1 218 ? -1.397 1.625 -6.691 1.00 90.75 218 LEU A N 1
ATOM 1803 C CA . LEU A 1 218 ? -2.218 2.731 -7.174 1.00 90.75 218 LEU A CA 1
ATOM 1804 C C . LEU A 1 218 ? -3.589 2.784 -6.495 1.00 90.75 218 LEU A C 1
ATOM 1806 O O . LEU A 1 218 ? -4.065 3.879 -6.194 1.00 90.75 218 LEU A O 1
ATOM 1810 N N . ALA A 1 219 ? -4.185 1.631 -6.178 1.00 91.19 219 ALA A N 1
ATOM 1811 C CA . ALA A 1 219 ? -5.406 1.565 -5.375 1.00 91.19 219 ALA A CA 1
ATOM 1812 C C . ALA A 1 219 ? -5.206 2.202 -3.986 1.00 91.19 219 ALA A C 1
ATOM 1814 O O . ALA A 1 219 ? -6.014 3.027 -3.558 1.00 91.19 219 ALA A O 1
ATOM 1815 N N . ILE A 1 220 ? -4.090 1.894 -3.312 1.00 95.12 220 ILE A N 1
ATOM 1816 C CA . ILE A 1 220 ? -3.775 2.433 -1.982 1.00 95.12 220 ILE A CA 1
ATOM 1817 C C . ILE A 1 220 ? -3.588 3.952 -2.031 1.00 95.12 220 ILE A C 1
ATOM 1819 O O . ILE A 1 220 ? -4.247 4.667 -1.278 1.00 95.12 220 ILE A O 1
ATOM 1823 N N . ILE A 1 221 ? -2.727 4.471 -2.911 1.00 94.69 221 ILE A N 1
ATOM 1824 C CA . ILE A 1 221 ? -2.450 5.918 -2.932 1.00 94.69 221 ILE A CA 1
ATOM 1825 C C . ILE A 1 221 ? -3.638 6.750 -3.435 1.00 94.69 221 ILE A C 1
ATOM 1827 O O . ILE A 1 221 ? -3.685 7.948 -3.173 1.00 94.69 221 ILE A O 1
ATOM 1831 N N . LYS A 1 222 ? -4.599 6.127 -4.133 1.00 92.50 222 LYS A N 1
ATOM 1832 C CA . LYS A 1 222 ? -5.863 6.757 -4.535 1.00 92.50 222 LYS A CA 1
ATOM 1833 C C . LYS A 1 222 ? -6.907 6.752 -3.421 1.00 92.50 222 LYS A C 1
ATOM 1835 O O . LYS A 1 222 ? -7.686 7.694 -3.332 1.00 92.50 222 LYS A O 1
ATOM 1840 N N . ARG A 1 223 ? -6.958 5.700 -2.593 1.00 94.31 223 ARG A N 1
ATOM 1841 C CA . ARG A 1 223 ? -8.010 5.546 -1.574 1.00 94.31 223 ARG A CA 1
ATOM 1842 C C . ARG A 1 223 ? -7.826 6.459 -0.365 1.00 94.31 223 ARG A C 1
ATOM 1844 O O . ARG A 1 223 ? -8.823 6.899 0.201 1.00 94.31 223 ARG A O 1
ATOM 1851 N N . PHE A 1 224 ? -6.588 6.678 0.064 1.00 96.56 224 PHE A N 1
ATOM 1852 C CA . PHE A 1 224 ? -6.295 7.340 1.333 1.00 96.56 224 PHE A CA 1
ATOM 1853 C C . PHE A 1 224 ? -5.796 8.768 1.144 1.00 96.56 224 PHE A C 1
ATOM 1855 O O . PHE A 1 224 ? -5.052 9.068 0.210 1.00 96.56 224 PHE A O 1
ATOM 1862 N N . ASP A 1 225 ? -6.140 9.635 2.096 1.00 95.75 225 ASP A N 1
ATOM 1863 C CA . ASP A 1 225 ? -5.574 10.977 2.143 1.00 95.75 225 ASP A CA 1
ATOM 1864 C C . ASP A 1 225 ? -4.087 10.906 2.482 1.00 95.75 225 ASP A C 1
ATOM 1866 O O . ASP A 1 225 ? -3.632 10.026 3.216 1.00 95.75 225 ASP A O 1
ATOM 1870 N N . LYS A 1 226 ? -3.336 11.933 2.075 1.00 96.31 226 LYS A N 1
ATOM 1871 C CA . LYS A 1 226 ? -1.936 12.122 2.483 1.00 96.31 226 LYS A CA 1
ATOM 1872 C C . LYS A 1 226 ? -1.724 11.967 3.999 1.00 96.31 226 LYS A C 1
ATOM 1874 O O . LYS A 1 226 ? -0.683 11.463 4.411 1.00 96.31 226 LYS A O 1
ATOM 1879 N N . LYS A 1 227 ? -2.708 12.368 4.817 1.00 96.75 227 LYS A N 1
ATOM 1880 C CA . LYS A 1 227 ? -2.664 12.262 6.286 1.00 96.75 227 LYS A CA 1
ATOM 1881 C C . LYS A 1 227 ? -2.483 10.825 6.784 1.00 96.75 227 LYS A C 1
ATOM 1883 O O . LYS A 1 227 ? -1.751 10.621 7.746 1.00 96.75 227 LYS A O 1
ATOM 1888 N N . ALA A 1 228 ? -3.034 9.826 6.084 1.00 97.56 228 ALA A N 1
ATOM 1889 C CA . ALA A 1 228 ? -2.849 8.416 6.441 1.00 97.56 228 ALA A CA 1
ATOM 1890 C C . ALA A 1 228 ? -1.374 7.998 6.469 1.00 97.56 228 ALA A C 1
ATOM 1892 O O . ALA A 1 228 ? -1.011 7.062 7.179 1.00 97.56 228 ALA A O 1
ATOM 1893 N N . PHE A 1 229 ? -0.536 8.693 5.699 1.00 97.69 229 PHE A N 1
ATOM 1894 C CA . PHE A 1 229 ? 0.884 8.422 5.524 1.00 97.69 229 PHE A CA 1
ATOM 1895 C C . PHE A 1 229 ? 1.768 9.486 6.186 1.00 97.69 229 PHE A C 1
ATOM 1897 O O . PHE A 1 229 ? 2.950 9.574 5.860 1.00 97.69 229 PHE A O 1
ATOM 1904 N N . GLU A 1 230 ? 1.230 10.335 7.064 1.00 96.06 230 GLU A N 1
ATOM 1905 C CA . GLU A 1 230 ? 2.037 11.332 7.772 1.00 96.06 230 GLU A CA 1
ATOM 1906 C C . GLU A 1 230 ? 3.200 10.650 8.515 1.00 96.06 230 GLU A C 1
ATOM 1908 O O . GLU A 1 230 ? 3.010 9.613 9.143 1.00 96.06 230 GLU A O 1
ATOM 1913 N N . GLY A 1 231 ? 4.416 11.185 8.361 1.00 93.88 231 GLY A N 1
ATOM 1914 C CA . GLY A 1 231 ? 5.667 10.556 8.814 1.00 93.88 231 GLY A CA 1
ATOM 1915 C C . GLY A 1 231 ? 6.346 9.642 7.778 1.00 93.88 231 GLY A C 1
ATOM 1916 O O . GLY A 1 231 ? 7.536 9.347 7.900 1.00 93.88 231 GLY A O 1
ATOM 1917 N N . ASN A 1 232 ? 5.659 9.246 6.701 1.00 96.25 232 ASN A N 1
ATOM 1918 C CA . ASN A 1 232 ? 6.271 8.490 5.609 1.00 96.25 232 ASN A CA 1
ATOM 1919 C C . ASN A 1 232 ? 7.142 9.397 4.728 1.00 96.25 232 ASN A C 1
ATOM 1921 O O . ASN A 1 232 ? 6.649 10.310 4.069 1.00 96.25 232 ASN A O 1
ATOM 1925 N N . ARG A 1 233 ? 8.445 9.113 4.641 1.00 94.38 233 ARG A N 1
ATOM 1926 C CA . ARG A 1 233 ? 9.402 9.962 3.905 1.00 94.38 233 ARG A CA 1
ATOM 1927 C C . ARG A 1 233 ? 9.189 10.034 2.386 1.00 94.38 233 ARG A C 1
ATOM 1929 O O . ARG A 1 233 ? 9.768 10.906 1.748 1.00 94.38 233 ARG A O 1
ATOM 1936 N N . TYR A 1 234 ? 8.405 9.127 1.799 1.00 94.56 234 TYR A N 1
ATOM 1937 C CA . TYR A 1 234 ? 8.243 9.024 0.343 1.00 94.56 234 TYR A CA 1
ATOM 1938 C C . TYR A 1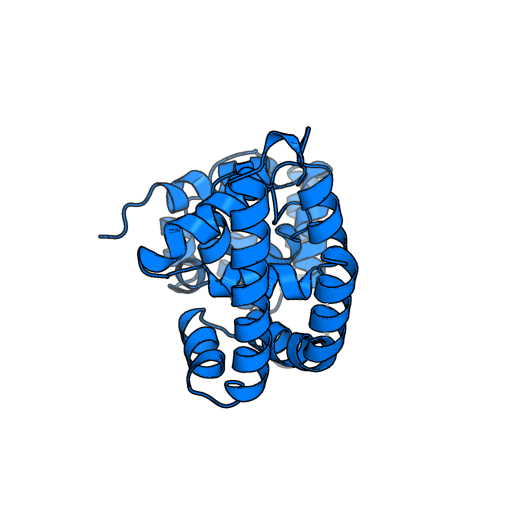 234 ? 6.910 9.549 -0.182 1.00 94.56 234 TYR A C 1
ATOM 1940 O O . TYR A 1 234 ? 6.780 9.736 -1.393 1.00 94.56 234 TYR A O 1
ATOM 1948 N N . ILE A 1 235 ? 5.926 9.795 0.691 1.00 95.62 235 ILE A N 1
ATOM 1949 C CA . ILE A 1 235 ? 4.559 10.099 0.250 1.00 95.62 235 ILE A CA 1
ATOM 1950 C C . ILE A 1 235 ? 4.490 11.356 -0.622 1.00 95.62 235 ILE A C 1
ATOM 1952 O O . ILE A 1 235 ? 3.833 11.335 -1.654 1.00 95.62 235 ILE A O 1
ATOM 1956 N N . GLU A 1 236 ? 5.212 12.422 -0.269 1.00 94.75 236 GLU A N 1
ATOM 1957 C CA . GLU A 1 236 ? 5.209 13.678 -1.037 1.00 94.75 236 GLU A CA 1
ATOM 1958 C C . GLU A 1 236 ? 5.660 13.459 -2.481 1.00 94.75 236 GLU A C 1
ATOM 1960 O O . GLU A 1 236 ? 5.004 13.884 -3.430 1.00 94.75 236 GLU A O 1
ATOM 1965 N N . SER A 1 237 ? 6.772 12.742 -2.637 1.00 93.50 237 SER A N 1
ATOM 1966 C CA . SER A 1 237 ? 7.351 12.426 -3.937 1.00 93.50 237 SER A CA 1
ATOM 1967 C C . SER A 1 237 ? 6.425 11.518 -4.745 1.00 93.50 237 SER A C 1
ATOM 1969 O O . SER A 1 237 ? 6.205 11.747 -5.931 1.00 93.50 237 SER A O 1
ATOM 1971 N N . ILE A 1 238 ? 5.818 10.516 -4.109 1.00 94.50 238 ILE A N 1
ATOM 1972 C CA . ILE A 1 238 ? 4.866 9.621 -4.770 1.00 94.50 238 ILE A CA 1
ATOM 1973 C C . ILE A 1 238 ? 3.627 10.381 -5.247 1.00 94.50 238 ILE A C 1
ATOM 1975 O O . ILE A 1 238 ? 3.265 10.275 -6.418 1.00 94.50 238 ILE A O 1
ATOM 1979 N N . LEU A 1 239 ? 3.000 11.180 -4.383 1.00 94.44 239 LEU A N 1
ATOM 1980 C CA . LEU A 1 239 ? 1.811 11.949 -4.752 1.00 94.44 239 LEU A CA 1
ATOM 1981 C C . LEU A 1 239 ? 2.111 12.959 -5.864 1.00 94.44 239 LEU A C 1
ATOM 1983 O O . LEU A 1 239 ? 1.265 13.171 -6.730 1.00 94.44 239 LEU A O 1
ATOM 1987 N N . LEU A 1 240 ? 3.313 13.545 -5.879 1.00 94.31 240 LEU A N 1
ATOM 1988 C CA . LEU A 1 240 ? 3.778 14.386 -6.979 1.00 94.31 240 LEU A CA 1
ATOM 1989 C C . LEU A 1 240 ? 3.837 13.594 -8.290 1.00 94.31 240 LEU A C 1
ATOM 1991 O O . LEU A 1 240 ? 3.190 13.980 -9.262 1.00 94.31 240 LEU A O 1
ATOM 1995 N N . HIS A 1 241 ? 4.565 12.477 -8.314 1.00 92.88 241 HIS A N 1
ATOM 1996 C CA . HIS A 1 241 ? 4.782 11.698 -9.533 1.00 92.88 241 HIS A CA 1
ATOM 1997 C C . HIS A 1 241 ? 3.480 11.126 -10.110 1.00 92.88 241 HIS A C 1
ATOM 1999 O O . HIS A 1 241 ? 3.305 11.119 -11.325 1.00 92.88 241 HIS A O 1
ATOM 2005 N N . TYR A 1 242 ? 2.543 10.698 -9.261 1.00 92.00 242 TYR A N 1
ATOM 2006 C CA . TYR A 1 242 ? 1.282 10.076 -9.684 1.00 92.00 242 TYR A CA 1
ATOM 2007 C C . TYR A 1 242 ? 0.086 11.035 -9.696 1.00 92.00 242 TYR A C 1
ATOM 2009 O O . TYR A 1 242 ? -1.052 10.600 -9.873 1.00 92.00 242 TYR A O 1
ATOM 2017 N N . LYS A 1 243 ? 0.310 12.347 -9.556 1.00 91.25 243 LYS A N 1
ATOM 2018 C CA . LYS A 1 243 ? -0.767 13.340 -9.432 1.00 91.25 243 LYS A CA 1
ATOM 2019 C C . LYS A 1 243 ? -1.811 13.255 -10.547 1.00 91.25 243 LYS A C 1
ATOM 2021 O O . LYS A 1 243 ? -2.999 13.274 -10.241 1.00 91.25 243 LYS A O 1
ATOM 2026 N N . LYS A 1 244 ? -1.382 13.129 -11.812 1.00 86.31 244 LYS A N 1
ATOM 2027 C CA . LYS A 1 244 ? -2.295 13.023 -12.967 1.00 86.31 244 LYS A CA 1
ATOM 2028 C C . LYS A 1 244 ? -3.304 11.886 -12.781 1.00 86.31 244 LYS A C 1
ATOM 2030 O O . LYS A 1 244 ? -4.498 12.120 -12.933 1.00 86.31 244 LYS A O 1
ATOM 2035 N N . TYR A 1 245 ? -2.837 10.705 -12.375 1.00 85.06 245 TYR A N 1
ATOM 2036 C CA . TYR A 1 245 ? -3.684 9.540 -12.101 1.00 85.06 245 TYR A CA 1
ATOM 2037 C C . TYR A 1 245 ? -4.670 9.788 -10.956 1.00 85.06 245 TYR A C 1
ATOM 2039 O O . TYR A 1 245 ? -5.847 9.459 -11.064 1.00 85.06 245 TYR A O 1
ATOM 2047 N N . LEU A 1 246 ? -4.214 10.415 -9.870 1.00 86.88 246 LEU A N 1
ATOM 2048 C CA . LEU A 1 246 ? -5.056 10.686 -8.701 1.00 86.88 246 LEU A CA 1
ATOM 2049 C C . LEU A 1 246 ? -6.192 11.672 -9.003 1.00 86.88 246 LEU A C 1
ATOM 2051 O O . LEU A 1 246 ? -7.239 11.616 -8.366 1.00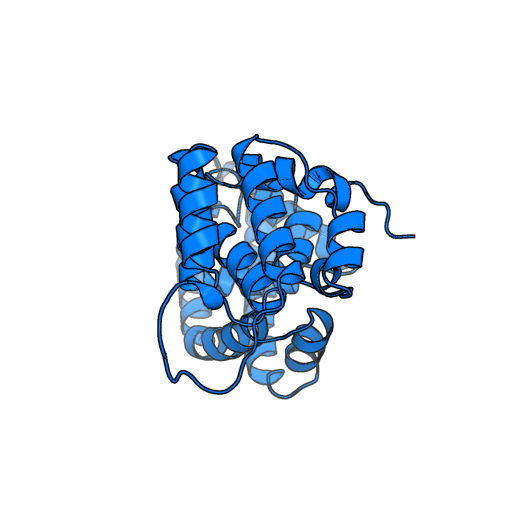 86.88 246 LEU A O 1
ATOM 2055 N N . THR A 1 247 ? -5.991 12.565 -9.974 1.00 82.94 247 THR A N 1
ATOM 2056 C CA . THR A 1 247 ? -6.986 13.561 -10.396 1.00 82.94 247 THR A CA 1
ATOM 2057 C C . THR A 1 247 ? -7.905 13.096 -11.525 1.00 82.94 247 THR A C 1
ATOM 2059 O O . THR A 1 247 ? -8.830 13.824 -11.877 1.00 82.94 247 THR A O 1
ATOM 2062 N N . GLN A 1 248 ? -7.664 11.923 -12.119 1.00 70.06 248 GLN A N 1
ATOM 2063 C CA . GLN A 1 248 ? -8.568 11.369 -13.124 1.00 70.06 248 GLN A CA 1
ATOM 2064 C C . GLN A 1 248 ? -9.867 10.932 -12.434 1.00 70.06 248 GLN A C 1
ATOM 2066 O O . GLN A 1 248 ? -9.884 9.974 -11.654 1.00 70.06 248 GLN A O 1
ATOM 2071 N N . GLU A 1 249 ? -10.962 11.641 -12.720 1.00 52.72 249 GLU A N 1
ATOM 2072 C CA . GLU A 1 249 ? -12.303 11.175 -12.378 1.00 52.72 249 GLU A CA 1
ATOM 2073 C C . GLU A 1 249 ? -12.524 9.824 -13.066 1.00 52.72 249 GLU A C 1
ATOM 2075 O O . GLU A 1 249 ? -12.426 9.702 -14.290 1.00 52.72 249 GLU A O 1
ATOM 2080 N N . THR A 1 250 ? -12.777 8.788 -12.268 1.00 47.94 250 THR A N 1
ATOM 2081 C CA . THR A 1 250 ? -13.284 7.508 -12.764 1.00 47.94 250 THR A CA 1
ATOM 2082 C C . THR A 1 250 ? -14.629 7.793 -13.428 1.00 47.94 250 THR A C 1
ATOM 2084 O O . THR A 1 250 ? -15.597 8.088 -12.730 1.00 47.94 250 THR A O 1
ATOM 2087 N N . LYS A 1 251 ? -14.640 7.806 -14.765 1.00 30.70 251 LYS A N 1
ATOM 2088 C CA . LYS A 1 251 ? -15.859 7.894 -15.576 1.00 30.70 251 LYS A CA 1
ATOM 2089 C C . LYS A 1 251 ? -16.782 6.712 -15.322 1.00 30.70 251 LYS A C 1
ATOM 2091 O O . LYS A 1 251 ? -16.253 5.596 -15.123 1.00 30.70 251 LYS A O 1
#

Organism: Mannheimia haemolytica (NCBI:txid75985)

pLDDT: mean 86.54, std 14.29, range [30.7, 98.44]

Foldseek 3Di:
DLLVVLLVLCVVLVVLLVVLLVLQLPDLFLVVSVCCCCPRDSVVSNVSLVVSLVSVLVVLVVCVVVVVVCVVLPVVVSSLVSDDLSSLLSSLSVQFPDPPVCVSVLVSLLQSLSCQPHPLLLLVLSLLCSLQPPDDSVNSSVLLVCLQVDDPVRLVVSLVVVQPVPDDDDPDPDDDGDPLSSVLSSLLSVCLSVLAADPVVVSCVSSVDPSVVRGSSLSSLLRHDPSSNVNRPCNVSVCSHHVVVSPDDPD

Radius of gyration: 19.86 Å; Cα contacts (8 Å, |Δi|>4): 244; chains: 1; bounding box: 48×36×55 Å

Mean predicted aligned error: 6.29 Å

Solvent-accessible surface area (backbone atoms only — not comparable to full-atom values): 14231 Å² total; per-residue (Å²): 107,70,69,55,55,51,49,56,53,48,67,74,36,50,83,32,47,55,63,52,39,53,43,56,76,65,41,82,35,45,67,59,33,47,45,34,33,72,76,38,93,37,25,69,43,40,49,53,50,49,57,46,48,57,50,52,44,51,53,47,50,50,43,67,76,41,44,87,75,32,60,94,41,50,54,50,46,55,58,43,69,73,53,50,55,58,54,48,51,50,51,45,57,68,62,33,99,56,64,79,90,47,47,67,53,52,50,44,35,24,75,49,25,57,44,25,76,50,60,60,61,57,38,47,18,51,51,46,27,72,71,35,77,89,47,58,40,69,59,47,33,50,50,64,67,48,39,87,77,54,52,74,69,56,49,52,52,53,53,51,72,73,36,73,91,76,56,79,94,72,94,63,83,90,75,84,81,56,72,66,58,55,52,50,52,48,49,54,52,51,32,57,66,70,73,36,62,50,61,60,70,59,47,32,63,75,66,73,37,76,50,68,80,35,25,63,48,52,42,42,68,60,66,50,54,74,49,14,32,49,88,32,91,54,52,69,61,50,51,49,30,45,38,60,66,65,67,54,77,84,126

Sequence (251 aa):
MMLEQHNLKISSIEGNIDNVYDMLITAYRFENARIYCEVGRLNKEYANINSYFLNLYRMLRFIYNNKELNVNNEYSGLLRSFLSKKLLVILAFHLCDRDNSYDDFIGYINEFSFLEHIDLVYLESLMLSKSIDNIGQDNIYKNILDLMFMNEVNLDDLISKLNPSRNGPVIILHETRTPELLECYKSILSVKLKGEQLDIDLLNNNFKSDFFFNSLFLAIIKRFDKKAFEGNRYIESILLHYKKYLTQETK